Protein AF-A0A2D7GQY8-F1 (afdb_monomer_lite)

Structure (mmCIF, N/CA/C/O backbone):
data_AF-A0A2D7GQY8-F1
#
_entry.id   AF-A0A2D7GQY8-F1
#
loop_
_atom_site.group_PDB
_atom_site.id
_atom_site.type_symbol
_atom_site.label_atom_id
_atom_site.label_alt_id
_atom_site.label_comp_id
_atom_site.label_asym_id
_atom_site.label_entity_id
_atom_site.label_seq_id
_atom_site.pdbx_PDB_ins_code
_atom_site.Cartn_x
_atom_site.Cartn_y
_atom_site.Cartn_z
_atom_site.occupancy
_atom_site.B_iso_or_equiv
_atom_site.auth_seq_id
_atom_site.auth_comp_id
_atom_site.auth_asym_id
_atom_site.auth_atom_id
_atom_site.pdbx_PDB_model_num
ATOM 1 N N . MET A 1 1 ? 1.416 -42.753 -18.121 1.00 49.44 1 MET A N 1
ATOM 2 C CA . MET A 1 1 ? 2.027 -41.730 -17.235 1.00 49.44 1 MET A CA 1
ATOM 3 C C . MET A 1 1 ? 1.055 -40.615 -16.835 1.00 49.44 1 MET A C 1
ATOM 5 O O . MET A 1 1 ? 1.091 -40.200 -15.686 1.00 49.44 1 MET A O 1
ATOM 9 N N . SER A 1 2 ? 0.144 -40.168 -17.709 1.00 59.06 2 SER A N 1
ATOM 10 C CA . SER A 1 2 ? -0.841 -39.104 -17.417 1.00 59.06 2 SER A CA 1
ATOM 11 C C . SER A 1 2 ? -1.860 -39.437 -16.310 1.00 59.06 2 SER A C 1
ATOM 13 O O . SER A 1 2 ? -2.167 -38.576 -15.492 1.00 59.06 2 SER A O 1
ATOM 15 N N . GLN A 1 3 ? -2.346 -40.683 -16.219 1.00 69.50 3 GLN A N 1
ATOM 16 C CA . GLN A 1 3 ? -3.324 -41.090 -15.190 1.00 69.50 3 GLN A CA 1
ATOM 17 C C . GLN A 1 3 ? -2.773 -41.051 -13.755 1.00 69.50 3 GLN A C 1
ATOM 19 O O . GLN A 1 3 ? -3.497 -40.693 -12.829 1.00 69.50 3 GLN A O 1
ATOM 24 N N . VAL A 1 4 ? -1.489 -41.371 -13.567 1.00 74.56 4 VAL A N 1
ATOM 25 C CA . VAL A 1 4 ? -0.834 -41.348 -12.245 1.00 74.56 4 VAL A CA 1
ATOM 26 C C . VAL A 1 4 ? -0.688 -39.909 -11.744 1.00 74.56 4 VAL A C 1
ATOM 28 O O . VAL A 1 4 ? -0.948 -39.632 -10.576 1.00 74.56 4 VAL A O 1
ATOM 31 N N . LEU A 1 5 ? -0.359 -38.977 -12.646 1.00 69.88 5 LEU A N 1
ATOM 32 C CA . LEU A 1 5 ? -0.289 -37.548 -12.340 1.00 69.88 5 LEU A CA 1
ATOM 33 C C . LEU A 1 5 ? -1.668 -36.989 -11.950 1.00 69.88 5 LEU A C 1
ATOM 35 O O . LEU A 1 5 ? -1.785 -36.217 -11.003 1.00 69.88 5 LEU A O 1
ATOM 39 N N . LEU A 1 6 ? -2.721 -37.429 -12.645 1.00 75.75 6 LEU A N 1
ATOM 40 C CA . LEU A 1 6 ? -4.095 -36.986 -12.408 1.00 75.75 6 LEU A CA 1
ATOM 41 C C . LEU A 1 6 ? -4.647 -37.513 -11.072 1.00 75.75 6 LEU A C 1
ATOM 43 O O . LEU A 1 6 ? -5.304 -36.776 -10.337 1.00 75.75 6 LEU A O 1
ATOM 47 N N . GLN A 1 7 ? -4.310 -38.751 -10.698 1.00 78.56 7 GLN A N 1
ATOM 48 C CA . GLN A 1 7 ? -4.631 -39.306 -9.377 1.00 78.56 7 GLN A CA 1
ATOM 49 C C . GLN A 1 7 ? -3.834 -38.643 -8.243 1.00 78.56 7 GLN A C 1
ATOM 51 O O . GLN A 1 7 ? -4.368 -38.436 -7.154 1.00 78.56 7 GLN A O 1
ATOM 56 N N . ALA A 1 8 ? -2.566 -38.293 -8.473 1.00 73.81 8 ALA A N 1
ATOM 57 C CA . ALA A 1 8 ? -1.749 -37.590 -7.484 1.00 73.81 8 ALA A CA 1
ATOM 58 C C . ALA A 1 8 ? -2.241 -36.148 -7.263 1.00 73.81 8 ALA A C 1
ATOM 60 O O . ALA A 1 8 ? -2.403 -35.719 -6.121 1.00 73.81 8 ALA A O 1
ATOM 61 N N . GLY A 1 9 ? -2.557 -35.429 -8.345 1.00 76.50 9 GLY A N 1
ATOM 62 C CA . GLY A 1 9 ? -3.090 -34.067 -8.285 1.00 76.50 9 GLY A CA 1
ATOM 63 C C . GLY A 1 9 ? -4.461 -33.990 -7.608 1.00 76.50 9 GLY A C 1
ATOM 64 O O . GLY A 1 9 ? -4.676 -33.142 -6.747 1.00 76.50 9 GLY A O 1
ATOM 65 N N . THR A 1 10 ? -5.371 -34.919 -7.915 1.00 83.06 10 THR A N 1
ATOM 66 C CA . THR A 1 10 ? -6.700 -34.968 -7.271 1.00 83.06 10 THR A CA 1
ATOM 67 C C . THR A 1 10 ? -6.617 -35.287 -5.778 1.00 83.06 10 THR A C 1
ATOM 69 O O . THR A 1 10 ? -7.330 -34.681 -4.980 1.00 83.06 10 THR A O 1
ATOM 72 N N . LYS A 1 11 ? -5.704 -36.176 -5.364 1.00 81.81 11 LYS A N 1
ATOM 73 C CA . LYS A 1 11 ? -5.436 -36.436 -3.939 1.00 81.81 11 LYS A CA 1
ATOM 74 C C . LYS A 1 11 ? -4.912 -35.200 -3.206 1.00 81.81 11 LYS A C 1
ATOM 76 O O . LYS A 1 11 ? -5.355 -34.942 -2.089 1.00 81.81 11 LYS A O 1
ATOM 81 N N . LEU A 1 12 ? -4.008 -34.440 -3.827 1.00 81.00 12 LEU A N 1
ATOM 82 C CA . LEU A 1 12 ? -3.477 -33.202 -3.258 1.00 81.00 12 LEU A CA 1
ATOM 83 C C . LEU A 1 12 ? -4.578 -32.147 -3.080 1.00 81.00 12 LEU A C 1
ATOM 85 O O . LEU A 1 12 ? -4.729 -31.614 -1.985 1.00 81.00 12 LEU A O 1
ATOM 89 N N . LEU A 1 13 ? -5.393 -31.901 -4.108 1.00 81.56 13 LEU A N 1
ATOM 90 C CA . LEU A 1 13 ? -6.493 -30.931 -4.036 1.00 81.56 13 LEU A CA 1
ATOM 91 C C . LEU A 1 13 ? -7.542 -31.314 -2.980 1.00 81.56 13 LEU A C 1
ATOM 93 O O . LEU A 1 13 ? -7.971 -30.464 -2.203 1.00 81.56 13 LEU A O 1
ATOM 97 N N . ASN A 1 14 ? -7.896 -32.598 -2.882 1.00 85.56 14 ASN A N 1
ATOM 98 C CA . ASN A 1 14 ? -8.823 -33.080 -1.854 1.00 85.56 14 ASN A CA 1
ATOM 99 C C . ASN A 1 14 ? -8.261 -32.921 -0.434 1.00 85.56 14 ASN A C 1
ATOM 101 O O . ASN A 1 14 ? -9.009 -32.606 0.490 1.00 85.56 14 ASN A O 1
ATOM 105 N N . ALA A 1 15 ? -6.955 -33.125 -0.242 1.00 82.88 15 ALA A N 1
ATOM 106 C CA . ALA A 1 15 ? -6.310 -32.912 1.051 1.00 82.88 15 ALA A CA 1
ATOM 107 C C . ALA A 1 15 ? -6.238 -31.423 1.426 1.00 82.88 15 ALA A C 1
ATOM 109 O O . ALA A 1 15 ? -6.485 -31.088 2.583 1.00 82.88 15 ALA A O 1
ATOM 110 N N . LEU A 1 16 ? -5.964 -30.540 0.455 1.00 83.50 16 LEU A N 1
ATOM 111 C CA . LEU A 1 16 ? -6.012 -29.086 0.649 1.00 83.50 16 LEU A CA 1
ATOM 112 C C . LEU A 1 16 ? -7.414 -28.624 1.069 1.00 83.50 16 LEU A C 1
ATOM 114 O O . LEU A 1 16 ? -7.536 -27.841 2.005 1.00 83.50 16 LEU A O 1
ATOM 118 N N . GLY A 1 17 ? -8.465 -29.145 0.427 1.00 81.69 17 GLY A N 1
ATOM 119 C CA . GLY A 1 17 ? -9.850 -28.816 0.776 1.00 81.69 17 GLY A CA 1
ATOM 120 C C . GLY A 1 17 ? -10.285 -29.375 2.134 1.00 81.69 17 GLY A C 1
ATOM 121 O O . GLY A 1 17 ? -10.932 -28.684 2.909 1.00 81.69 17 GLY A O 1
ATOM 122 N N . ARG A 1 18 ? -9.905 -30.616 2.462 1.00 86.38 18 ARG A N 1
ATOM 123 C CA . ARG A 1 18 ? -10.307 -31.277 3.718 1.00 86.38 18 ARG A CA 1
ATOM 124 C C . ARG A 1 18 ? -9.601 -30.722 4.959 1.00 86.38 18 ARG A C 1
ATOM 126 O O . ARG A 1 18 ? -10.130 -30.841 6.060 1.00 86.38 18 ARG A O 1
ATOM 133 N N . HIS A 1 19 ? -8.406 -30.161 4.791 1.00 86.44 19 HIS A N 1
ATOM 134 C CA . HIS A 1 19 ? -7.589 -29.606 5.874 1.00 86.44 19 HIS A CA 1
ATOM 135 C C . HIS A 1 19 ? -7.342 -28.101 5.706 1.00 86.44 19 HIS A C 1
ATOM 137 O O . HIS A 1 19 ? -6.324 -27.587 6.174 1.00 86.44 19 HIS A O 1
ATOM 143 N N . SER A 1 20 ? -8.272 -27.397 5.054 1.00 79.75 20 SER A N 1
ATOM 144 C CA . SER A 1 20 ? -8.184 -25.962 4.763 1.00 79.75 20 SER A CA 1
ATOM 145 C C . SER A 1 20 ? -7.920 -25.119 6.010 1.00 79.75 20 SER A C 1
ATOM 147 O O . SER A 1 20 ? -7.061 -24.244 5.977 1.00 79.75 20 SER A O 1
ATOM 149 N N . ASP A 1 21 ? -8.586 -25.423 7.126 1.00 77.19 21 ASP A N 1
ATOM 150 C CA . ASP A 1 21 ? -8.483 -24.634 8.361 1.00 77.19 21 ASP A CA 1
ATOM 151 C C . ASP A 1 21 ? -7.082 -24.712 8.978 1.00 77.19 21 ASP A C 1
ATOM 153 O O . ASP A 1 21 ? -6.502 -23.693 9.346 1.00 77.19 21 ASP A O 1
ATOM 157 N N . LEU A 1 22 ? -6.491 -25.910 9.014 1.00 83.56 22 LEU A N 1
ATOM 158 C CA . LEU A 1 22 ? -5.120 -26.130 9.484 1.00 83.56 22 LEU A CA 1
ATOM 159 C C . LEU A 1 22 ? -4.117 -25.401 8.587 1.00 83.56 22 LEU A C 1
ATOM 161 O O . LEU A 1 22 ? -3.208 -24.727 9.073 1.00 83.56 22 LEU A O 1
ATOM 165 N N . ILE A 1 23 ? -4.290 -25.519 7.270 1.00 83.25 23 ILE A N 1
ATOM 166 C CA . ILE A 1 23 ? -3.425 -24.878 6.275 1.00 83.25 23 ILE A CA 1
ATOM 167 C C . ILE A 1 23 ? -3.495 -23.351 6.416 1.00 83.25 23 ILE A C 1
ATOM 169 O O . ILE A 1 23 ? -2.460 -22.686 6.417 1.00 83.25 23 ILE A O 1
ATOM 173 N N . MET A 1 24 ? -4.689 -22.791 6.604 1.00 74.88 24 MET A N 1
ATOM 174 C CA . MET A 1 24 ? -4.886 -21.354 6.794 1.00 74.88 24 MET A CA 1
ATOM 175 C C . MET A 1 24 ? -4.336 -20.852 8.129 1.00 74.88 24 MET A C 1
ATOM 177 O O . MET A 1 24 ? -3.707 -19.796 8.174 1.00 74.88 24 MET A O 1
ATOM 181 N N . GLN A 1 25 ? -4.476 -21.620 9.206 1.00 72.56 25 GLN A N 1
ATOM 182 C CA . GLN A 1 25 ? -3.850 -21.292 10.487 1.00 72.56 25 GLN A CA 1
ATOM 183 C C . GLN A 1 25 ? -2.321 -21.316 10.391 1.00 72.56 25 GLN A C 1
ATOM 185 O O . GLN A 1 25 ? -1.665 -20.418 10.913 1.00 72.56 25 GLN A O 1
ATOM 190 N N . ALA A 1 26 ? -1.747 -22.281 9.669 1.00 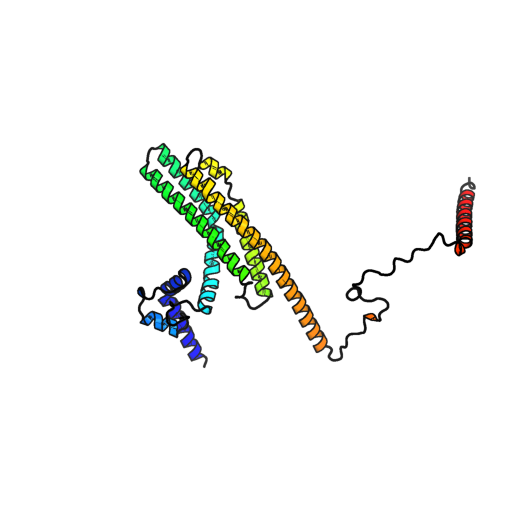76.44 26 ALA A N 1
ATOM 191 C CA . ALA A 1 26 ? -0.312 -22.337 9.398 1.00 76.44 26 ALA A CA 1
ATOM 192 C C . ALA A 1 26 ? 0.176 -21.147 8.554 1.00 76.44 26 ALA A C 1
ATOM 194 O O . ALA A 1 26 ? 1.297 -20.668 8.731 1.00 76.44 26 ALA A O 1
ATOM 195 N N . TYR A 1 27 ? -0.666 -20.662 7.637 1.00 71.31 27 TYR A N 1
ATOM 196 C CA . TYR A 1 27 ? -0.397 -19.477 6.823 1.00 71.31 27 TYR A CA 1
ATOM 197 C C . TYR A 1 27 ? -0.383 -18.198 7.665 1.00 71.31 27 TYR A C 1
ATOM 199 O O . TYR A 1 27 ? 0.554 -17.408 7.552 1.00 71.31 27 TYR A O 1
ATOM 207 N N . ILE A 1 28 ? -1.379 -18.027 8.538 1.00 65.62 28 ILE A N 1
ATOM 208 C CA . ILE A 1 28 ? -1.530 -16.848 9.402 1.00 65.62 28 ILE A CA 1
ATOM 209 C C . ILE A 1 28 ? -0.456 -16.823 10.496 1.00 65.62 28 ILE A C 1
ATOM 211 O O . ILE A 1 28 ? 0.206 -15.806 10.691 1.00 65.62 28 ILE A O 1
ATOM 215 N N . ASN A 1 29 ? -0.248 -17.948 11.181 1.00 67.00 29 ASN A N 1
ATOM 216 C CA . ASN A 1 29 ? 0.652 -18.037 12.333 1.00 67.00 29 ASN A CA 1
ATOM 217 C C . ASN A 1 29 ? 2.119 -18.259 11.928 1.00 67.00 29 ASN A C 1
ATOM 219 O O . ASN A 1 29 ? 3.017 -18.145 12.756 1.00 67.00 29 ASN A O 1
ATOM 223 N N . GLY A 1 30 ? 2.380 -18.596 10.661 1.00 60.44 30 GLY A N 1
ATOM 224 C CA . GLY A 1 30 ? 3.714 -18.910 10.142 1.00 60.44 30 GLY A CA 1
ATOM 225 C C . GLY A 1 30 ? 4.224 -20.316 10.489 1.00 60.44 30 GLY A C 1
ATOM 226 O O . GLY A 1 30 ? 5.208 -20.758 9.886 1.00 60.44 30 GLY A O 1
ATOM 227 N N . SER A 1 31 ? 3.553 -21.024 11.400 1.00 75.00 31 SER A N 1
ATOM 228 C CA . SER A 1 31 ? 3.817 -22.411 11.791 1.00 75.00 31 SER A CA 1
ATOM 229 C C . SER A 1 31 ? 2.539 -23.133 12.241 1.00 75.00 31 SER A C 1
ATOM 231 O O . SER A 1 31 ? 1.513 -22.512 12.531 1.00 75.00 31 SER A O 1
ATOM 233 N N . VAL A 1 32 ? 2.587 -24.467 12.256 1.00 78.12 32 VAL A N 1
ATOM 234 C CA . VAL A 1 32 ? 1.500 -25.339 12.719 1.00 78.12 32 VAL A CA 1
ATOM 235 C C . VAL A 1 32 ? 1.697 -25.662 14.197 1.00 78.12 32 VAL A C 1
ATOM 237 O O . VAL A 1 32 ? 2.750 -26.161 14.593 1.00 78.12 32 VAL A O 1
ATOM 240 N N . LYS A 1 33 ? 0.655 -25.471 15.010 1.00 77.38 33 LYS A N 1
ATOM 241 C CA . LYS A 1 33 ? 0.634 -25.954 16.394 1.00 77.38 33 LYS A CA 1
ATOM 242 C C . LYS A 1 33 ? 0.374 -27.459 16.404 1.00 77.38 33 LYS A C 1
ATOM 244 O O . LYS A 1 33 ? -0.761 -27.911 16.316 1.00 77.38 33 LYS A O 1
ATOM 249 N N . GLU A 1 34 ? 1.441 -28.247 16.513 1.00 74.00 34 GLU A N 1
ATOM 250 C CA . GLU A 1 34 ? 1.376 -29.716 16.407 1.00 74.00 34 GLU A CA 1
ATOM 251 C C . GLU A 1 34 ? 0.499 -30.377 17.488 1.00 74.00 34 GLU A C 1
ATOM 253 O O . GLU A 1 34 ? 0.008 -31.482 17.285 1.00 74.00 34 GLU A O 1
ATOM 258 N N . ARG A 1 35 ? 0.261 -29.695 18.618 1.00 71.75 35 ARG A N 1
ATOM 259 C CA . ARG A 1 35 ? -0.563 -30.193 19.735 1.00 71.75 35 ARG A CA 1
ATOM 260 C C . ARG A 1 35 ? -2.066 -30.175 19.454 1.00 71.75 35 ARG A C 1
ATOM 262 O O . ARG A 1 35 ? -2.796 -30.947 20.067 1.00 71.75 35 ARG A O 1
ATOM 269 N N . ASP A 1 36 ? -2.509 -29.330 18.528 1.00 72.69 36 ASP A N 1
ATOM 270 C CA . ASP A 1 36 ? -3.932 -29.087 18.267 1.00 72.69 36 ASP A CA 1
ATOM 271 C C . ASP A 1 36 ? -4.475 -29.997 17.145 1.00 72.69 36 ASP A C 1
ATOM 273 O O . ASP A 1 36 ? -5.660 -29.963 16.804 1.00 72.69 36 ASP A O 1
ATOM 277 N N . HIS A 1 37 ? -3.613 -30.836 16.556 1.00 76.75 37 HIS A N 1
ATOM 278 C CA . HIS A 1 37 ? -3.924 -31.641 15.379 1.00 76.75 37 HIS A CA 1
ATOM 279 C C . HIS A 1 37 ? -3.414 -33.084 15.490 1.00 76.75 37 HIS A C 1
ATOM 281 O O . HIS A 1 37 ? -2.437 -33.392 16.164 1.00 76.75 37 HIS A O 1
ATOM 287 N N . SER A 1 38 ? -4.083 -34.004 14.790 1.00 80.31 38 SER A N 1
ATOM 288 C CA . SER A 1 38 ? -3.691 -35.418 14.755 1.00 80.31 38 SER A CA 1
ATOM 289 C C . SER A 1 38 ? -2.386 -35.630 13.973 1.00 80.31 38 SER A C 1
ATOM 291 O O . SER A 1 38 ? -2.289 -35.203 12.822 1.00 80.31 38 SER A O 1
ATOM 293 N N . SER A 1 39 ? -1.430 -36.386 14.539 1.00 77.69 39 SER A N 1
ATOM 294 C CA . SER A 1 39 ? -0.146 -36.737 13.886 1.00 77.69 39 SER A CA 1
ATOM 295 C C . SER A 1 39 ? -0.325 -37.332 12.486 1.00 77.69 39 SER A C 1
ATOM 297 O O . SER A 1 39 ? 0.410 -36.991 11.564 1.00 77.69 39 SER A O 1
ATOM 299 N N . LYS A 1 40 ? -1.373 -38.147 12.281 1.00 79.94 40 LYS A N 1
ATOM 300 C CA . LYS A 1 40 ? -1.670 -38.763 10.976 1.00 79.94 40 LYS A CA 1
ATOM 301 C C . LYS A 1 40 ? -1.975 -37.732 9.886 1.00 79.94 40 LYS A C 1
ATOM 303 O O . LYS A 1 40 ? -1.605 -37.933 8.734 1.00 79.94 40 LYS A O 1
ATOM 308 N N . VAL A 1 41 ? -2.645 -36.635 10.242 1.00 81.56 41 VAL A N 1
ATOM 309 C CA . VAL A 1 41 ? -2.991 -35.555 9.304 1.00 81.56 41 VAL A CA 1
ATOM 310 C C . VAL A 1 41 ? -1.742 -34.758 8.931 1.00 81.56 41 VAL A C 1
ATOM 312 O O . VAL A 1 41 ? -1.539 -34.438 7.761 1.00 81.56 41 VAL A O 1
ATOM 315 N N . LEU A 1 42 ? -0.875 -34.482 9.908 1.00 82.44 42 LEU A N 1
ATOM 316 C CA . LEU A 1 42 ? 0.381 -33.765 9.687 1.00 82.44 42 LEU A CA 1
ATOM 317 C C . LEU A 1 42 ? 1.331 -34.568 8.791 1.00 82.44 42 LEU A C 1
ATOM 319 O O . LEU A 1 42 ? 1.843 -34.031 7.812 1.00 82.44 42 LEU A O 1
ATOM 323 N N . GLU A 1 43 ? 1.500 -35.863 9.059 1.00 82.25 43 GLU A N 1
ATOM 324 C CA . GLU A 1 43 ? 2.308 -36.767 8.231 1.00 82.25 43 GLU A CA 1
ATOM 325 C C . GLU A 1 43 ? 1.785 -36.852 6.793 1.00 82.25 43 GLU A C 1
ATOM 327 O O . GLU A 1 43 ? 2.564 -36.780 5.840 1.00 82.25 43 GLU A O 1
ATOM 332 N N . GLN A 1 44 ? 0.463 -36.931 6.618 1.00 83.12 44 GLN A N 1
ATOM 333 C CA . GLN A 1 44 ? -0.164 -36.934 5.299 1.00 83.12 44 GLN A CA 1
ATOM 334 C C . GLN A 1 44 ? 0.102 -35.626 4.532 1.00 83.12 44 GLN A C 1
ATOM 336 O O . GLN A 1 44 ? 0.441 -35.662 3.349 1.00 83.12 44 GLN A O 1
ATOM 341 N N . LEU A 1 45 ? -0.013 -34.468 5.189 1.00 83.00 45 LEU A N 1
ATOM 342 C CA . LEU A 1 45 ? 0.256 -33.160 4.577 1.00 83.00 45 LEU A CA 1
ATOM 343 C C . LEU A 1 45 ? 1.746 -32.947 4.261 1.00 83.00 45 LEU A C 1
ATOM 345 O O . LEU A 1 45 ? 2.071 -32.263 3.289 1.00 83.00 45 LEU A O 1
ATOM 349 N N . VAL A 1 46 ? 2.652 -33.555 5.030 1.00 84.69 46 VAL A N 1
ATOM 350 C CA . VAL A 1 46 ? 4.093 -33.576 4.728 1.00 84.69 46 VAL A CA 1
ATOM 351 C C . VAL A 1 46 ? 4.389 -34.470 3.521 1.00 84.69 46 VAL A C 1
ATOM 353 O O . VAL A 1 46 ? 5.096 -34.041 2.609 1.00 84.69 46 VAL A O 1
ATOM 356 N N . GLN A 1 47 ? 3.804 -35.672 3.448 1.00 83.94 47 GLN A N 1
ATOM 357 C CA . GLN A 1 47 ? 3.964 -36.581 2.300 1.00 83.94 47 GLN A CA 1
ATOM 358 C C . GLN A 1 47 ? 3.440 -35.978 0.993 1.00 83.94 47 GLN A C 1
ATOM 360 O O . GLN A 1 47 ? 4.043 -36.159 -0.063 1.00 83.94 47 GLN A O 1
ATOM 365 N N . LEU A 1 48 ? 2.338 -35.228 1.063 1.00 83.44 48 LEU A N 1
ATOM 366 C CA . LEU A 1 48 ? 1.778 -34.501 -0.078 1.00 83.44 48 LEU A CA 1
ATOM 367 C C . LEU A 1 48 ? 2.569 -33.230 -0.432 1.00 83.44 48 LEU A C 1
ATOM 369 O O . LEU A 1 48 ? 2.253 -32.567 -1.417 1.00 83.44 48 LEU A O 1
ATOM 373 N N . GLY A 1 49 ? 3.597 -32.875 0.344 1.00 79.81 49 GLY A N 1
ATOM 374 C CA . GLY A 1 49 ? 4.434 -31.704 0.101 1.00 79.81 49 GLY A CA 1
ATOM 375 C C . GLY A 1 49 ? 3.745 -30.369 0.390 1.00 79.81 49 GLY A C 1
ATOM 376 O O . GLY A 1 49 ? 4.177 -29.347 -0.139 1.00 79.81 49 GLY A O 1
ATOM 377 N N . VAL A 1 50 ? 2.690 -30.364 1.207 1.00 83.81 50 VAL A N 1
ATOM 378 C CA . VAL A 1 50 ? 1.977 -29.154 1.646 1.00 83.81 50 VAL A CA 1
ATOM 379 C C . VAL A 1 50 ? 2.692 -28.516 2.835 1.00 83.81 50 VAL A C 1
ATOM 381 O O . VAL A 1 50 ? 2.941 -27.308 2.851 1.00 83.81 50 VAL A O 1
ATOM 384 N N . LEU A 1 51 ? 3.070 -29.348 3.806 1.00 85.06 51 LEU A N 1
ATOM 385 C CA . LEU A 1 51 ? 3.870 -28.963 4.962 1.00 85.06 51 LEU A CA 1
ATOM 386 C C . LEU A 1 51 ? 5.311 -29.442 4.799 1.00 85.06 51 LEU A C 1
ATOM 388 O O . LEU A 1 51 ? 5.590 -30.437 4.131 1.00 85.06 51 LEU A O 1
ATOM 392 N N . TRP A 1 52 ? 6.236 -28.734 5.424 1.00 83.06 52 TRP A N 1
ATOM 393 C CA . TRP A 1 52 ? 7.630 -29.133 5.513 1.00 83.06 52 TRP A CA 1
ATOM 394 C C . TRP A 1 52 ? 8.201 -28.716 6.862 1.00 83.06 52 TRP A C 1
ATOM 396 O O . TRP A 1 52 ? 7.728 -27.771 7.497 1.00 83.06 52 TRP A O 1
ATOM 406 N N . ARG A 1 53 ? 9.227 -29.442 7.292 1.00 81.94 53 ARG A N 1
ATOM 407 C CA . ARG A 1 53 ? 9.971 -29.153 8.510 1.00 81.94 53 ARG A CA 1
ATOM 408 C C . ARG A 1 53 ? 11.396 -28.736 8.114 1.00 81.94 53 ARG A C 1
ATOM 410 O O . ARG A 1 53 ? 12.104 -29.573 7.556 1.00 81.94 53 ARG A O 1
ATOM 417 N N . PRO A 1 54 ? 11.794 -27.470 8.338 1.00 68.69 54 PRO A N 1
ATOM 418 C CA . PRO A 1 54 ? 13.129 -26.979 7.987 1.00 68.69 54 PRO A CA 1
ATOM 419 C C . PRO A 1 54 ? 14.271 -27.712 8.699 1.00 68.69 54 PRO A C 1
ATOM 421 O O . PRO A 1 54 ? 15.256 -28.085 8.073 1.00 68.69 54 PRO A O 1
ATOM 424 N N . GLU A 1 55 ? 14.109 -27.953 9.997 1.00 70.06 55 GLU A N 1
ATOM 425 C CA . GLU A 1 55 ? 15.068 -28.636 10.870 1.00 70.06 55 GLU A CA 1
ATOM 426 C C . GLU A 1 55 ? 14.343 -29.609 11.802 1.00 70.06 55 GLU A C 1
ATOM 428 O O . GLU A 1 55 ? 13.196 -29.366 12.177 1.00 70.06 55 GLU A O 1
ATOM 433 N N . ALA A 1 56 ? 15.000 -30.687 12.240 1.00 67.56 56 ALA A N 1
ATOM 434 C CA . ALA A 1 56 ? 14.374 -31.748 13.040 1.00 67.56 56 ALA A CA 1
ATOM 435 C C . ALA A 1 56 ? 13.696 -31.258 14.342 1.00 67.56 56 ALA A C 1
ATOM 437 O O . ALA A 1 56 ? 12.746 -31.893 14.795 1.00 67.56 56 ALA A O 1
ATOM 438 N N . GLN A 1 57 ? 14.146 -30.126 14.900 1.00 66.94 57 GLN A N 1
ATOM 439 C CA . GLN A 1 57 ? 13.589 -29.485 16.101 1.00 66.94 57 GLN A CA 1
ATOM 440 C C . GLN A 1 57 ? 12.645 -28.304 15.805 1.00 66.94 57 GLN A C 1
ATOM 442 O O . GLN A 1 57 ? 12.097 -27.708 16.728 1.00 66.94 57 GLN A O 1
ATOM 447 N N . SER A 1 58 ? 12.460 -27.943 14.535 1.00 72.88 58 SER A N 1
ATOM 448 C CA . SER A 1 58 ? 11.627 -26.808 14.132 1.00 72.88 58 SER A CA 1
ATOM 449 C C . SER A 1 58 ? 10.161 -27.197 13.942 1.00 72.88 58 SER A C 1
ATOM 451 O O . SER A 1 58 ? 9.832 -28.326 13.566 1.00 72.88 58 SER A O 1
ATOM 453 N N . GLU A 1 59 ? 9.279 -26.227 14.163 1.00 79.25 59 GLU A N 1
ATOM 454 C CA . GLU A 1 59 ? 7.845 -26.380 13.935 1.00 79.25 59 GLU A CA 1
ATOM 455 C C . GLU A 1 59 ? 7.530 -26.577 12.445 1.00 79.25 59 GLU A C 1
ATOM 457 O O . GLU A 1 59 ? 8.194 -26.020 11.563 1.00 79.25 59 GLU A O 1
ATOM 462 N N . LEU A 1 60 ? 6.486 -27.356 12.156 1.00 82.00 60 LEU A N 1
ATOM 463 C CA . LEU A 1 60 ? 5.990 -27.560 10.795 1.00 82.00 60 LEU A CA 1
ATOM 464 C C . LEU A 1 60 ? 5.526 -26.242 10.157 1.00 82.00 60 LEU A C 1
ATOM 466 O O . LEU A 1 60 ? 4.777 -25.469 10.755 1.00 82.00 60 LEU A O 1
ATOM 470 N N . ARG A 1 61 ? 5.938 -26.003 8.908 1.00 81.12 61 ARG A N 1
ATOM 471 C CA . ARG A 1 61 ? 5.607 -24.799 8.130 1.00 81.12 61 ARG A CA 1
ATOM 472 C C . ARG A 1 61 ? 4.997 -25.151 6.784 1.00 81.12 61 ARG A C 1
ATOM 474 O O . ARG A 1 61 ? 5.182 -26.250 6.267 1.00 81.12 61 ARG A O 1
ATOM 481 N N . LEU A 1 62 ? 4.311 -24.187 6.174 1.00 83.50 62 LEU A N 1
ATOM 482 C CA . LEU A 1 62 ? 3.847 -24.315 4.794 1.00 83.50 62 LEU A CA 1
ATOM 483 C C . LEU A 1 62 ? 5.007 -24.262 3.808 1.00 83.50 62 LEU A C 1
ATOM 485 O O . LEU A 1 62 ? 5.917 -23.435 3.931 1.00 83.50 62 LEU A O 1
ATOM 489 N N . LYS A 1 63 ? 4.947 -25.129 2.797 1.00 80.75 63 LYS A N 1
ATOM 490 C CA . LYS A 1 63 ? 5.889 -25.112 1.679 1.00 80.75 63 LYS A CA 1
ATOM 491 C C . LYS A 1 63 ? 5.646 -23.871 0.821 1.00 80.75 63 LYS A C 1
ATOM 493 O O . LYS A 1 63 ? 4.499 -23.463 0.636 1.00 80.75 63 LYS A O 1
ATOM 498 N N . SER A 1 64 ? 6.713 -23.280 0.277 1.00 71.12 64 SER A N 1
ATOM 499 C CA . SER A 1 64 ? 6.615 -22.004 -0.453 1.00 71.12 64 SER A CA 1
ATOM 500 C C . SER A 1 64 ? 5.616 -22.059 -1.611 1.00 71.12 64 SER A C 1
ATOM 502 O O . SER A 1 64 ? 4.826 -21.141 -1.755 1.00 71.12 64 SER A O 1
ATOM 504 N N . ALA A 1 65 ? 5.566 -23.162 -2.362 1.00 73.12 65 ALA A N 1
ATOM 505 C CA . ALA A 1 65 ? 4.639 -23.330 -3.483 1.00 73.12 65 ALA A CA 1
ATOM 506 C C . ALA A 1 65 ? 3.160 -23.201 -3.074 1.00 73.12 65 ALA A C 1
ATOM 508 O O . ALA A 1 65 ? 2.382 -22.559 -3.773 1.00 73.12 65 ALA A O 1
ATOM 509 N N . VAL A 1 66 ? 2.776 -23.770 -1.925 1.00 79.56 66 VAL A N 1
ATOM 510 C CA . VAL A 1 66 ? 1.406 -23.660 -1.395 1.00 79.56 66 VAL A CA 1
ATOM 511 C C . VAL A 1 66 ? 1.162 -22.264 -0.840 1.00 79.56 66 VAL A C 1
ATOM 513 O O . VAL A 1 66 ? 0.103 -21.689 -1.061 1.00 79.56 66 VAL A O 1
ATOM 516 N N . ARG A 1 67 ? 2.165 -21.687 -0.173 1.00 71.50 67 ARG A N 1
ATOM 517 C CA . ARG A 1 67 ? 2.095 -20.318 0.338 1.00 71.50 67 ARG A CA 1
ATOM 518 C C . ARG A 1 67 ? 1.868 -19.300 -0.780 1.00 71.50 67 ARG A C 1
ATOM 520 O O . ARG A 1 67 ? 1.002 -18.453 -0.631 1.00 71.50 67 ARG A O 1
ATOM 527 N N . THR A 1 68 ? 2.579 -19.424 -1.898 1.00 66.75 68 THR A N 1
ATOM 528 C CA . THR A 1 68 ? 2.418 -18.559 -3.074 1.00 66.75 68 THR A CA 1
ATOM 529 C C . THR A 1 68 ? 1.056 -18.756 -3.746 1.00 66.75 68 THR A C 1
ATOM 531 O O . THR A 1 68 ? 0.457 -17.788 -4.202 1.00 66.75 68 THR A O 1
ATOM 534 N N . LEU A 1 69 ? 0.526 -19.986 -3.759 1.00 74.31 69 LEU A N 1
ATOM 535 C CA . LEU A 1 69 ? -0.829 -20.285 -4.243 1.00 74.31 69 LEU A CA 1
ATOM 536 C C . LEU A 1 69 ? -1.909 -19.598 -3.393 1.00 74.31 69 LEU A C 1
ATOM 538 O O . LEU A 1 69 ? -2.818 -18.968 -3.931 1.00 74.31 69 LEU A O 1
ATOM 542 N N . LEU A 1 70 ? -1.786 -19.698 -2.067 1.00 72.00 70 LEU A N 1
ATOM 543 C CA . LEU A 1 70 ? -2.678 -19.028 -1.122 1.00 72.00 70 LEU A CA 1
ATOM 544 C C . LEU A 1 70 ? -2.530 -17.511 -1.204 1.00 72.00 70 LEU A C 1
ATOM 546 O O . LEU A 1 70 ? -3.533 -16.810 -1.227 1.00 72.00 70 LEU A O 1
ATOM 550 N N . GLU A 1 71 ? -1.301 -17.004 -1.310 1.00 68.38 71 GLU A N 1
ATOM 551 C CA . GLU A 1 71 ? -1.037 -15.581 -1.520 1.00 68.38 71 GLU A CA 1
ATOM 552 C C . GLU A 1 71 ? -1.729 -15.076 -2.781 1.00 68.38 71 GLU A C 1
ATOM 554 O O . GLU A 1 71 ? -2.416 -14.072 -2.681 1.00 68.38 71 GLU A O 1
ATOM 559 N N . GLY A 1 72 ? -1.638 -15.777 -3.914 1.00 55.75 72 GLY A N 1
ATOM 560 C CA . GLY A 1 72 ? -2.306 -15.375 -5.157 1.00 55.75 72 GLY A CA 1
ATOM 561 C C . GLY A 1 72 ? -3.838 -15.422 -5.090 1.00 55.75 72 GLY A C 1
ATOM 562 O O . GLY A 1 72 ? -4.497 -14.527 -5.607 1.00 55.75 72 GLY A O 1
ATOM 563 N N . SER A 1 73 ? -4.421 -16.426 -4.425 1.00 59.50 73 SER A N 1
ATOM 564 C CA . SER A 1 73 ? -5.884 -16.576 -4.337 1.00 59.50 73 SER A CA 1
ATOM 565 C C . SER A 1 73 ? -6.528 -15.668 -3.285 1.00 59.50 73 SER A C 1
ATOM 567 O O . SER A 1 73 ? -7.627 -15.167 -3.498 1.00 59.50 73 SER A O 1
ATOM 569 N N . LEU A 1 74 ? -5.863 -15.453 -2.147 1.00 58.62 74 LEU A N 1
ATOM 570 C CA . LEU A 1 74 ? -6.348 -14.589 -1.062 1.00 58.62 74 LEU A CA 1
ATOM 571 C C . LEU A 1 74 ? -5.995 -13.114 -1.303 1.00 58.62 74 LEU A C 1
ATOM 573 O O . LEU A 1 74 ? -6.556 -12.235 -0.649 1.00 58.62 74 LEU A O 1
ATOM 577 N N . GLN A 1 75 ? -5.063 -12.828 -2.222 1.00 50.59 75 GLN A N 1
ATOM 578 C CA . GLN A 1 75 ? -4.691 -11.470 -2.621 1.00 50.59 75 GLN A CA 1
ATOM 579 C C . GLN A 1 75 ? -5.875 -10.692 -3.189 1.00 50.59 75 GLN A C 1
ATOM 581 O O . GLN A 1 75 ? -6.030 -9.532 -2.817 1.00 50.59 75 GLN A O 1
ATOM 586 N N . ASP A 1 76 ? -6.707 -11.308 -4.032 1.00 49.38 76 ASP A N 1
ATOM 587 C CA . ASP A 1 76 ? -7.840 -10.625 -4.667 1.00 49.38 76 ASP A CA 1
ATOM 588 C C . ASP A 1 76 ? -8.974 -10.336 -3.676 1.00 49.38 76 ASP A C 1
ATOM 590 O O . ASP A 1 76 ? -9.469 -9.212 -3.623 1.00 49.38 76 ASP A O 1
ATOM 594 N N . GLU A 1 77 ? -9.348 -11.291 -2.820 1.00 43.75 77 GLU A N 1
ATOM 595 C CA . GLU A 1 77 ? -10.381 -11.071 -1.796 1.00 43.75 77 GLU A CA 1
ATOM 596 C C . GLU A 1 77 ? -9.946 -10.052 -0.741 1.00 43.75 77 GLU A C 1
ATOM 598 O O . GLU A 1 77 ? -10.726 -9.178 -0.355 1.00 43.75 77 GLU A O 1
ATOM 603 N N . ARG A 1 78 ? -8.683 -10.110 -0.308 1.00 43.56 78 ARG A N 1
ATOM 604 C CA . ARG A 1 78 ? -8.153 -9.213 0.720 1.00 43.56 78 ARG A CA 1
ATOM 605 C C . ARG A 1 78 ? -7.870 -7.805 0.183 1.00 43.56 78 ARG A C 1
ATOM 607 O O . ARG A 1 78 ? -8.157 -6.831 0.868 1.00 43.56 78 ARG A O 1
ATOM 614 N N . ASN A 1 79 ? -7.380 -7.656 -1.051 1.00 42.59 79 ASN A N 1
ATOM 615 C CA . ASN A 1 79 ? -7.193 -6.328 -1.655 1.00 42.59 79 ASN A CA 1
ATOM 616 C C . ASN A 1 79 ? -8.523 -5.667 -2.039 1.00 42.59 79 ASN A C 1
ATOM 618 O O . ASN A 1 79 ? -8.659 -4.449 -1.921 1.00 42.59 79 ASN A O 1
ATOM 622 N N . ARG A 1 80 ? -9.522 -6.449 -2.465 1.00 42.50 80 ARG A N 1
ATOM 623 C CA . ARG A 1 80 ? -10.853 -5.926 -2.798 1.00 42.50 80 ARG A CA 1
ATOM 624 C C . ARG A 1 80 ? -11.649 -5.523 -1.552 1.00 42.50 80 ARG A C 1
ATOM 626 O O . ARG A 1 80 ? -12.444 -4.592 -1.628 1.00 42.50 80 ARG A O 1
ATOM 633 N N . THR A 1 81 ? -11.393 -6.154 -0.404 1.00 44.53 81 THR A N 1
ATOM 634 C CA . THR A 1 81 ? -11.982 -5.765 0.891 1.00 44.53 81 THR A CA 1
ATOM 635 C C . THR A 1 81 ? -11.290 -4.563 1.541 1.00 44.53 81 THR A C 1
ATOM 637 O O . THR A 1 81 ? -11.985 -3.744 2.130 1.00 44.53 81 THR A O 1
ATOM 640 N N . ILE A 1 82 ? -9.969 -4.378 1.390 1.00 48.28 82 ILE A N 1
ATOM 641 C CA . ILE A 1 82 ? -9.254 -3.207 1.947 1.00 48.28 82 ILE A CA 1
ATOM 642 C C . ILE A 1 82 ? -9.750 -1.886 1.325 1.00 48.28 82 ILE A C 1
ATOM 644 O O . ILE A 1 82 ? -10.077 -0.957 2.062 1.00 48.28 82 ILE A O 1
ATOM 648 N N . ASN A 1 83 ? -9.900 -1.820 -0.005 1.00 48.12 83 ASN A N 1
ATOM 649 C CA . ASN A 1 83 ? -10.373 -0.612 -0.704 1.00 48.12 83 ASN A CA 1
ATOM 650 C C . ASN A 1 83 ? -11.837 -0.240 -0.400 1.00 48.12 83 ASN A C 1
ATOM 652 O O . ASN A 1 83 ? -12.236 0.901 -0.612 1.00 48.12 83 ASN A O 1
ATOM 656 N N . ALA A 1 84 ? -12.641 -1.182 0.097 1.00 47.34 84 ALA A N 1
ATOM 657 C CA . ALA A 1 84 ? -14.039 -0.941 0.444 1.00 47.34 84 ALA A CA 1
ATOM 658 C C . ALA A 1 84 ? -14.238 -0.434 1.889 1.00 47.34 84 ALA A C 1
ATOM 660 O O . ALA A 1 84 ? -15.337 0.006 2.220 1.00 47.34 84 ALA A O 1
ATOM 661 N N . ASN A 1 85 ? -13.217 -0.493 2.758 1.00 62.69 85 ASN A N 1
ATOM 662 C CA . ASN A 1 85 ? -13.445 -0.457 4.209 1.00 62.69 85 ASN A CA 1
ATOM 663 C C . ASN A 1 85 ? -13.053 0.858 4.902 1.00 62.69 85 ASN A C 1
ATOM 665 O O . ASN A 1 85 ? -13.697 1.238 5.866 1.00 62.69 85 ASN A O 1
ATOM 669 N N . VAL A 1 86 ? -12.059 1.611 4.421 1.00 66.31 86 VAL A N 1
ATOM 670 C CA . VAL A 1 86 ? -11.535 2.781 5.163 1.00 66.31 86 VAL A CA 1
ATOM 671 C C . VAL A 1 86 ? -12.571 3.914 5.306 1.00 66.31 86 VAL A C 1
ATOM 673 O O . VAL A 1 86 ? -12.745 4.466 6.394 1.00 66.31 86 VAL A O 1
ATOM 676 N N . GLY A 1 87 ? -13.327 4.215 4.244 1.00 70.12 87 GLY A N 1
ATOM 677 C CA . GLY A 1 87 ? -14.426 5.190 4.296 1.00 70.12 87 GLY A CA 1
ATOM 678 C C . GLY A 1 87 ? -15.631 4.712 5.120 1.00 70.12 87 GLY A C 1
ATOM 679 O O . GLY A 1 87 ? -16.228 5.495 5.859 1.00 70.12 87 GLY A O 1
ATOM 680 N N . ALA A 1 88 ? -15.954 3.416 5.053 1.00 76.50 88 ALA A N 1
ATOM 681 C CA . ALA A 1 88 ? -17.016 2.806 5.856 1.00 76.50 88 ALA A CA 1
ATOM 682 C C . ALA A 1 88 ? -16.656 2.765 7.353 1.00 76.50 88 ALA A C 1
ATOM 684 O O . ALA A 1 88 ? -17.503 3.042 8.206 1.00 76.50 88 ALA A O 1
ATOM 685 N N . SER A 1 89 ? -15.387 2.502 7.678 1.00 77.75 89 SER A N 1
ATOM 686 C CA . SER A 1 89 ? -14.853 2.590 9.037 1.00 77.75 89 SER A CA 1
ATOM 687 C C . SER A 1 89 ? -14.947 4.013 9.576 1.00 77.75 89 SER A C 1
ATOM 689 O O . SER A 1 89 ? -15.340 4.188 10.722 1.00 77.75 89 SER A O 1
ATOM 691 N N . LEU A 1 90 ? -14.669 5.044 8.767 1.00 78.69 90 LEU A N 1
ATOM 692 C CA . LEU A 1 90 ? -14.828 6.436 9.206 1.00 78.69 90 LEU A CA 1
ATOM 693 C C . LEU A 1 90 ? -16.287 6.771 9.543 1.00 78.69 90 LEU A C 1
ATOM 695 O O . LEU A 1 90 ? -16.549 7.369 10.586 1.00 78.69 90 LEU A O 1
ATOM 699 N N . ALA A 1 91 ? -17.233 6.374 8.689 1.00 83.00 91 ALA A N 1
ATOM 700 C CA . ALA A 1 91 ? -18.656 6.558 8.971 1.00 83.00 91 ALA A CA 1
ATOM 701 C C . ALA A 1 91 ? -19.059 5.846 10.275 1.00 83.00 91 ALA A C 1
ATOM 703 O O . ALA A 1 91 ? -19.691 6.450 11.137 1.00 83.00 91 ALA A O 1
ATOM 704 N N . SER A 1 92 ? -18.592 4.609 10.462 1.00 85.69 92 SER A N 1
ATOM 705 C CA . SER A 1 92 ? -18.845 3.821 11.675 1.00 85.69 92 SER A CA 1
ATOM 706 C C . SER A 1 92 ? -18.244 4.468 12.929 1.00 85.69 92 SER A C 1
ATOM 708 O O . SER A 1 92 ? -18.906 4.525 13.963 1.00 85.69 92 SER A O 1
ATOM 710 N N . LEU A 1 93 ? -17.025 5.020 12.844 1.00 86.62 93 LEU A N 1
ATOM 711 C CA . LEU A 1 93 ? -16.389 5.760 13.941 1.00 86.62 93 LEU A CA 1
ATOM 712 C C . LEU A 1 93 ? -17.198 7.001 14.333 1.00 86.62 93 LEU A C 1
ATOM 714 O O . LEU A 1 93 ? -17.360 7.265 15.525 1.00 86.62 93 LEU A O 1
ATOM 718 N N . LYS A 1 94 ? -17.725 7.752 13.357 1.00 87.88 94 LYS A N 1
ATOM 719 C CA . LYS A 1 94 ? -18.584 8.916 13.628 1.00 87.88 94 LYS A CA 1
ATOM 720 C C . LYS A 1 94 ? -19.852 8.497 14.370 1.00 87.88 94 LYS A C 1
ATOM 722 O O . LYS A 1 94 ? -20.118 9.033 15.442 1.00 87.88 94 LYS A O 1
ATOM 727 N N . THR A 1 95 ? -20.552 7.481 13.869 1.00 89.62 95 THR A N 1
ATOM 728 C CA . THR A 1 95 ? -21.775 6.950 14.491 1.00 89.62 95 THR A CA 1
ATOM 729 C C . THR A 1 95 ? -21.529 6.430 15.912 1.00 89.62 95 THR A C 1
ATOM 731 O O . THR A 1 95 ? -22.262 6.782 16.832 1.00 89.62 95 THR A O 1
ATOM 734 N N . LEU A 1 96 ? -20.460 5.657 16.141 1.00 87.50 96 LEU A N 1
ATOM 735 C CA . LEU A 1 96 ? -20.087 5.188 17.485 1.00 87.50 96 LEU A CA 1
ATOM 736 C C . LEU A 1 96 ? -19.766 6.348 18.437 1.00 87.50 96 LEU A C 1
ATOM 738 O O . LEU A 1 96 ? -20.124 6.305 19.615 1.00 87.50 96 LEU A O 1
ATOM 742 N N . THR A 1 97 ? -19.123 7.401 17.930 1.00 89.25 97 THR A N 1
ATOM 743 C CA . THR A 1 97 ? -18.806 8.584 18.738 1.00 89.25 97 THR A CA 1
ATOM 744 C C . THR A 1 97 ? -20.064 9.379 19.099 1.00 89.25 97 THR A C 1
ATOM 746 O O . THR A 1 97 ? -20.171 9.879 20.220 1.00 89.25 97 THR A O 1
ATOM 749 N N . GLU A 1 98 ? -21.037 9.471 18.191 1.00 89.81 98 GLU A N 1
ATOM 750 C CA . GLU A 1 98 ? -22.347 10.075 18.461 1.00 89.81 98 GLU A CA 1
ATOM 751 C C . GLU A 1 98 ? -23.120 9.281 19.519 1.00 89.81 98 GLU A C 1
ATOM 753 O O . GLU A 1 98 ? -23.517 9.865 20.527 1.00 89.81 98 GLU A O 1
ATOM 758 N N . HIS A 1 99 ? -23.224 7.955 19.379 1.00 90.12 99 HIS A N 1
ATOM 759 C CA . HIS A 1 99 ? -23.875 7.094 20.377 1.00 90.12 99 HIS A CA 1
ATOM 760 C C . HIS A 1 99 ? -23.226 7.190 21.758 1.00 90.12 99 HIS A C 1
ATOM 762 O O . HIS A 1 99 ? -23.915 7.257 22.777 1.00 90.12 99 HIS A O 1
ATOM 768 N N . TYR A 1 100 ? -21.897 7.275 21.813 1.00 91.50 100 TYR A N 1
ATOM 769 C CA . TYR A 1 100 ? -21.186 7.521 23.062 1.00 91.50 100 TYR A CA 1
ATOM 770 C C . TYR A 1 100 ? -21.572 8.871 23.696 1.00 91.50 100 TYR A C 1
ATOM 772 O O . TYR A 1 100 ? -21.837 8.942 24.900 1.00 91.50 100 TYR A O 1
ATOM 780 N N . LYS A 1 101 ? -21.640 9.950 22.903 1.00 89.31 101 LYS A N 1
ATOM 781 C CA . LYS A 1 101 ? -22.031 11.283 23.395 1.00 89.31 101 LYS A CA 1
ATOM 782 C C . LYS A 1 101 ? -23.492 11.318 23.843 1.00 89.31 101 LYS A C 1
ATOM 784 O O . LYS A 1 101 ? -23.785 11.934 24.867 1.00 89.31 101 LYS A O 1
ATOM 789 N N . GLU A 1 102 ? -24.388 10.639 23.133 1.00 90.62 102 GLU A N 1
ATOM 790 C CA . GLU A 1 102 ? -25.792 10.483 23.525 1.00 90.62 102 GLU A CA 1
ATOM 791 C C . GLU A 1 102 ? -25.921 9.731 24.853 1.00 90.62 102 GLU A C 1
ATOM 793 O O . GLU A 1 102 ? -26.589 10.211 25.771 1.00 90.62 102 GLU A O 1
ATOM 798 N N . ALA A 1 103 ? -25.233 8.597 25.006 1.00 90.50 103 ALA A N 1
ATOM 799 C CA . ALA A 1 103 ? -25.242 7.823 26.245 1.00 90.50 103 ALA A CA 1
ATOM 800 C C . ALA A 1 103 ? -24.721 8.642 27.440 1.00 90.50 103 ALA A C 1
ATOM 802 O O . ALA A 1 103 ? -25.294 8.571 28.531 1.00 90.50 103 ALA A O 1
ATOM 803 N N . LEU A 1 104 ? -23.694 9.478 27.234 1.00 88.56 104 LEU A N 1
ATOM 804 C CA . LEU A 1 104 ? -23.230 10.431 28.247 1.00 88.56 104 LEU A CA 1
ATOM 805 C C . LEU A 1 104 ? -24.278 11.501 28.576 1.00 88.56 104 LEU A C 1
ATOM 807 O O . LEU A 1 104 ? -24.497 11.785 29.752 1.00 88.56 104 LEU A O 1
ATOM 811 N N . HIS A 1 105 ? -24.943 12.074 27.570 1.00 89.88 105 HIS A N 1
ATOM 812 C CA . HIS A 1 105 ? -25.973 13.096 27.773 1.00 89.88 105 HIS A CA 1
ATOM 813 C C . HIS A 1 105 ? -27.164 12.563 28.588 1.00 89.88 105 HIS A C 1
ATOM 815 O O . HIS A 1 105 ? -27.693 13.258 29.454 1.00 89.88 105 HIS A O 1
ATOM 821 N N . TYR A 1 106 ? -27.555 11.306 28.365 1.00 93.06 106 TYR A N 1
ATOM 822 C CA . TYR A 1 106 ? -28.624 10.641 29.115 1.00 93.06 106 TYR A CA 1
ATOM 823 C C . TYR A 1 106 ? -28.165 10.008 30.444 1.00 93.06 106 TYR A C 1
ATOM 825 O O . TYR A 1 106 ? -28.942 9.288 31.069 1.00 93.06 106 TYR A O 1
ATOM 833 N N . ASN A 1 107 ? -26.934 10.275 30.904 1.00 91.19 107 ASN A N 1
ATOM 834 C CA . ASN A 1 107 ? -26.343 9.711 32.130 1.00 91.19 107 ASN A CA 1
ATOM 835 C C . ASN A 1 107 ? -26.321 8.169 32.171 1.00 91.19 107 ASN A C 1
ATOM 837 O O . ASN A 1 107 ? -26.331 7.552 33.238 1.00 91.19 107 ASN A O 1
ATOM 841 N N . LYS A 1 108 ? -26.269 7.521 31.005 1.00 92.31 108 LYS A N 1
ATOM 842 C CA . LYS A 1 108 ? -26.194 6.065 30.875 1.00 92.31 108 LYS A CA 1
ATOM 843 C C . LYS A 1 108 ? -24.741 5.598 30.834 1.00 92.31 108 LYS A C 1
ATOM 845 O O . LYS A 1 108 ? -24.234 5.149 29.808 1.00 92.31 108 LYS A O 1
ATOM 850 N N . PHE A 1 109 ? -24.056 5.695 31.968 1.00 89.31 109 PHE A N 1
ATOM 851 C CA . PHE A 1 109 ? -22.606 5.470 32.038 1.00 89.31 109 PHE A CA 1
ATOM 852 C C . PHE A 1 109 ? -22.160 4.059 31.618 1.00 89.31 109 PHE A C 1
ATOM 854 O O . PHE A 1 109 ? -21.098 3.919 31.021 1.00 89.31 109 PHE A O 1
ATOM 861 N N . ASN A 1 110 ? -22.979 3.028 31.855 1.00 88.12 110 ASN A N 1
ATOM 862 C CA . ASN A 1 110 ? -22.669 1.660 31.419 1.00 88.12 110 ASN A CA 1
ATOM 863 C C . ASN A 1 110 ? -22.719 1.506 29.888 1.00 88.12 110 ASN A C 1
ATOM 865 O O . ASN A 1 110 ? -21.834 0.883 29.310 1.00 88.12 110 ASN A O 1
ATOM 869 N N . GLU A 1 111 ? -23.723 2.097 29.229 1.00 89.38 111 GLU A N 1
ATOM 870 C CA . GLU A 1 111 ? -23.826 2.100 27.760 1.00 89.38 111 GLU A CA 1
ATOM 871 C C . GLU A 1 111 ? -22.698 2.946 27.145 1.00 89.38 111 GLU A C 1
ATOM 873 O O . GLU A 1 111 ? -22.057 2.525 26.186 1.00 89.38 111 GLU A O 1
ATOM 878 N N . ALA A 1 112 ? -22.375 4.096 27.750 1.00 87.50 112 ALA A N 1
ATOM 879 C CA . ALA A 1 112 ? -21.254 4.929 27.319 1.00 87.50 112 ALA A CA 1
ATOM 880 C C . ALA A 1 112 ? -19.909 4.182 27.415 1.00 87.50 112 ALA A C 1
ATOM 882 O O . ALA A 1 112 ? -19.098 4.246 26.495 1.00 87.50 112 ALA A O 1
ATOM 883 N N . ALA A 1 113 ? -19.669 3.427 28.490 1.00 85.50 113 ALA A N 1
ATOM 884 C CA . ALA A 1 113 ? -18.454 2.623 28.621 1.00 85.50 113 ALA A CA 1
ATOM 885 C C . ALA A 1 113 ? -18.352 1.537 27.532 1.00 85.50 113 ALA A C 1
ATOM 887 O O . ALA A 1 113 ? -17.274 1.341 26.969 1.00 85.50 113 ALA A O 1
ATOM 888 N N . ALA A 1 114 ? -19.466 0.879 27.191 1.00 84.88 114 ALA A N 1
ATOM 889 C CA . ALA A 1 114 ? -19.509 -0.102 26.107 1.00 84.88 114 ALA A CA 1
ATOM 890 C C . ALA A 1 114 ? -19.186 0.542 24.747 1.00 84.88 114 ALA A C 1
ATOM 892 O O . ALA A 1 114 ? -18.269 0.094 24.062 1.00 84.88 114 ALA A O 1
ATOM 893 N N . HIS A 1 115 ? -19.838 1.660 24.408 1.00 87.62 115 HIS A N 1
ATOM 894 C CA . HIS A 1 115 ? -19.568 2.380 23.159 1.00 87.62 115 HIS A CA 1
ATOM 895 C C . HIS A 1 115 ? -18.125 2.894 23.058 1.00 87.62 115 HIS A C 1
ATOM 897 O O . HIS A 1 115 ? -17.547 2.874 21.974 1.00 87.62 115 HIS A O 1
ATOM 903 N N . MET A 1 116 ? -17.512 3.317 24.170 1.00 86.56 116 MET A N 1
ATOM 904 C CA . MET A 1 116 ? -16.095 3.704 24.185 1.00 86.56 116 MET A CA 1
ATOM 905 C C . MET A 1 116 ? -15.169 2.507 23.928 1.00 86.56 116 MET A C 1
ATOM 907 O O . MET A 1 116 ? -14.182 2.637 23.201 1.00 86.56 116 MET A O 1
ATOM 911 N N . SER A 1 117 ? -15.480 1.341 24.501 1.00 82.56 117 SER A N 1
ATOM 912 C CA . SER A 1 117 ? -14.732 0.105 24.245 1.00 82.56 117 SER A CA 1
ATOM 913 C C . SER A 1 117 ? -14.815 -0.287 22.770 1.00 82.56 117 SER A C 1
ATOM 915 O O . SER A 1 117 ? -13.784 -0.537 22.147 1.00 82.56 117 SER A O 1
ATOM 917 N N . ASP A 1 118 ? -16.017 -0.261 22.193 1.00 80.38 118 ASP A N 1
ATOM 918 C CA . ASP A 1 118 ? -16.238 -0.577 20.779 1.00 80.38 118 ASP A CA 1
ATOM 919 C C . ASP A 1 118 ? -15.506 0.411 19.862 1.00 80.38 118 ASP A C 1
ATOM 921 O O . ASP A 1 118 ? -14.839 0.005 18.910 1.00 80.38 118 ASP A O 1
ATOM 925 N N . LEU A 1 119 ? -15.56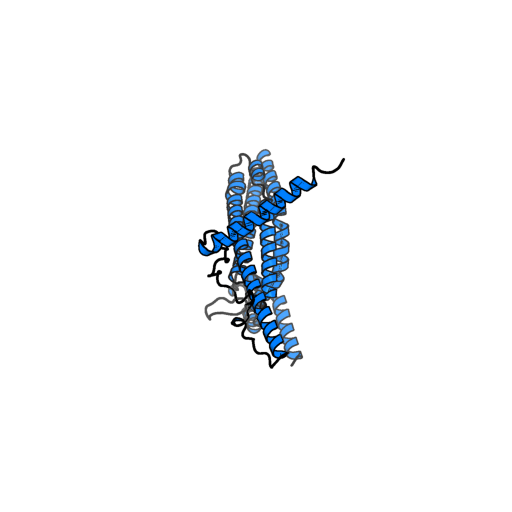4 1.710 20.176 1.00 85.25 119 LEU A N 1
ATOM 926 C CA . LEU A 1 119 ? -14.843 2.750 19.441 1.00 85.25 119 LEU A CA 1
ATOM 927 C C . LEU A 1 119 ? -13.324 2.530 19.498 1.00 85.25 119 LEU A C 1
ATOM 929 O O . LEU A 1 119 ? -12.639 2.651 18.481 1.00 85.25 119 LEU A O 1
ATOM 933 N N . THR A 1 120 ? -12.799 2.190 20.677 1.00 82.00 120 THR A N 1
ATOM 934 C CA . THR A 1 120 ? -11.371 1.919 20.889 1.00 82.00 120 THR A CA 1
ATOM 935 C C . THR A 1 120 ? -10.909 0.726 20.063 1.00 82.00 120 THR A C 1
ATOM 937 O O . THR A 1 120 ? -9.908 0.820 19.349 1.00 82.00 120 THR A O 1
ATOM 940 N N . GLU A 1 121 ? -11.671 -0.365 20.100 1.00 81.38 121 GLU A N 1
ATOM 941 C CA . GLU A 1 121 ? -11.391 -1.559 19.310 1.00 81.38 121 GLU A CA 1
ATOM 942 C C . GLU A 1 121 ? -11.423 -1.246 17.808 1.00 81.38 121 GLU A C 1
ATOM 944 O O . GLU A 1 121 ? -10.498 -1.605 17.080 1.00 81.38 121 GLU A O 1
ATOM 949 N N . HIS A 1 122 ? -12.417 -0.486 17.341 1.00 82.06 122 HIS A N 1
ATOM 950 C CA . HIS A 1 122 ? -12.532 -0.119 15.929 1.00 82.06 122 HIS A CA 1
ATOM 951 C C . HIS A 1 122 ? -11.343 0.732 15.446 1.00 82.06 122 HIS A C 1
ATOM 953 O O . HIS A 1 122 ? -10.793 0.501 14.366 1.00 82.06 122 HIS A O 1
ATOM 959 N N . VAL A 1 123 ? -10.885 1.686 16.266 1.00 83.88 123 VAL A N 1
ATOM 960 C CA . VAL A 1 123 ? -9.690 2.504 15.987 1.00 83.88 123 VAL A CA 1
ATOM 961 C C . VAL A 1 123 ? -8.426 1.644 15.908 1.00 83.88 123 VAL A C 1
ATOM 963 O O . VAL A 1 123 ? -7.584 1.855 15.023 1.00 83.88 123 VAL A O 1
ATOM 966 N N . TYR A 1 124 ? -8.276 0.667 16.803 1.00 80.31 124 TYR A N 1
ATOM 967 C CA . TYR A 1 124 ? -7.134 -0.244 16.787 1.00 80.31 124 TYR A CA 1
ATOM 968 C C . TYR A 1 124 ? -7.164 -1.197 15.597 1.00 80.31 124 TYR A C 1
ATOM 970 O O . TYR A 1 124 ? -6.145 -1.319 14.917 1.00 80.31 124 TYR A O 1
ATOM 978 N N . GLN A 1 125 ? -8.312 -1.786 15.271 1.00 78.25 125 GLN A N 1
ATOM 979 C CA . GLN A 1 125 ? -8.470 -2.648 14.099 1.00 78.25 125 GLN A CA 1
ATOM 980 C C . GLN A 1 125 ? -8.158 -1.910 12.793 1.00 78.25 125 GLN A C 1
ATOM 982 O O . GLN A 1 125 ? -7.433 -2.433 11.941 1.00 78.25 125 GLN A O 1
ATOM 987 N N . LEU A 1 126 ? -8.641 -0.672 12.644 1.00 79.44 126 LEU A N 1
ATOM 988 C CA . LEU A 1 126 ? -8.342 0.166 11.481 1.00 79.44 126 LEU A CA 1
ATOM 989 C C . LEU A 1 126 ? -6.837 0.444 11.372 1.00 79.44 126 LEU A C 1
ATOM 991 O O . LEU A 1 126 ? -6.230 0.273 10.313 1.00 79.44 126 LEU A O 1
ATOM 995 N N . SER A 1 127 ? -6.218 0.815 12.491 1.00 79.19 127 SER A N 1
ATOM 996 C CA . SER A 1 127 ? -4.783 1.093 12.565 1.00 79.19 127 SER A CA 1
ATOM 997 C C . SER A 1 127 ? -3.911 -0.123 12.232 1.00 79.19 127 SER A C 1
ATOM 999 O O . SER A 1 127 ? -2.895 -0.002 11.541 1.00 79.19 127 SER A O 1
ATOM 1001 N N . GLU A 1 128 ? -4.295 -1.290 12.743 1.00 75.00 128 GLU A N 1
ATOM 1002 C CA . GLU A 1 128 ? -3.628 -2.573 12.520 1.00 75.00 128 GLU A CA 1
ATOM 1003 C C . GLU A 1 128 ? -3.749 -2.993 11.051 1.00 75.00 128 GLU A C 1
ATOM 1005 O O . GLU A 1 128 ? -2.767 -3.392 10.422 1.00 75.00 128 GLU A O 1
ATOM 1010 N N . THR A 1 129 ? -4.938 -2.834 10.464 1.00 75.88 129 THR A N 1
ATOM 1011 C CA . THR A 1 129 ? -5.199 -3.125 9.047 1.00 75.88 129 THR A CA 1
ATOM 1012 C C . THR A 1 129 ? -4.336 -2.260 8.133 1.00 75.88 129 THR A C 1
ATOM 1014 O O . THR A 1 129 ? -3.717 -2.771 7.191 1.00 75.88 129 THR A O 1
ATOM 1017 N N . LEU A 1 130 ? -4.236 -0.963 8.434 1.00 77.56 130 LEU A N 1
ATOM 1018 C CA . LEU A 1 130 ? -3.405 -0.029 7.682 1.00 77.56 130 LEU A CA 1
ATOM 1019 C C . LEU A 1 130 ? -1.919 -0.403 7.784 1.00 77.56 130 LEU A C 1
ATOM 1021 O O . LEU A 1 130 ? -1.248 -0.570 6.766 1.00 77.56 130 LEU A O 1
ATOM 1025 N N . SER A 1 131 ? -1.429 -0.637 9.003 1.00 77.62 131 SER A N 1
ATOM 1026 C CA . SER A 1 131 ? -0.029 -1.009 9.256 1.00 77.62 131 SER A CA 1
ATOM 1027 C C . SER A 1 131 ? 0.353 -2.326 8.572 1.00 77.62 131 SER A C 1
ATOM 1029 O O . SER A 1 131 ? 1.409 -2.437 7.945 1.00 77.62 131 SER A O 1
ATOM 1031 N N . ASN A 1 132 ? -0.528 -3.328 8.623 1.00 75.00 132 ASN A N 1
ATOM 1032 C CA . ASN A 1 132 ? -0.312 -4.601 7.942 1.00 75.00 132 ASN A CA 1
ATOM 1033 C C . ASN A 1 132 ? -0.299 -4.451 6.416 1.00 75.00 132 ASN A C 1
ATOM 1035 O O . ASN A 1 132 ? 0.495 -5.116 5.749 1.00 75.00 132 ASN A O 1
ATOM 1039 N N . SER A 1 133 ? -1.126 -3.566 5.859 1.00 74.19 133 SER A N 1
ATOM 1040 C CA . SER A 1 133 ? -1.146 -3.289 4.417 1.00 74.19 133 SER A CA 1
ATOM 1041 C C . SER A 1 133 ? 0.176 -2.680 3.945 1.00 74.19 133 SER A C 1
ATOM 1043 O O . SER A 1 133 ? 0.787 -3.191 3.002 1.00 74.19 133 SER A O 1
ATOM 1045 N N . VAL A 1 134 ? 0.685 -1.676 4.667 1.00 78.81 134 VAL A N 1
ATOM 1046 C CA . VAL A 1 134 ? 1.997 -1.066 4.393 1.00 78.81 134 VAL A CA 1
ATOM 1047 C C . VAL A 1 134 ? 3.118 -2.104 4.479 1.00 78.81 134 VAL A C 1
ATOM 1049 O O . VAL A 1 134 ? 3.953 -2.213 3.576 1.00 78.81 134 VAL A O 1
ATOM 1052 N N . ARG A 1 135 ? 3.112 -2.941 5.523 1.00 76.50 135 ARG A N 1
ATOM 1053 C CA . ARG A 1 135 ? 4.130 -3.983 5.720 1.00 76.50 135 ARG A CA 1
ATOM 1054 C C . ARG A 1 135 ? 4.149 -5.010 4.586 1.00 76.50 135 ARG A C 1
ATOM 1056 O O . ARG A 1 135 ? 5.225 -5.410 4.135 1.00 76.50 135 ARG A O 1
ATOM 1063 N N . VAL A 1 136 ? 2.976 -5.434 4.110 1.00 72.25 136 VAL A N 1
ATOM 1064 C CA . VAL A 1 136 ? 2.859 -6.358 2.971 1.00 72.25 136 VAL A CA 1
ATOM 1065 C C . VAL A 1 136 ? 3.420 -5.722 1.700 1.00 72.25 136 VAL A C 1
ATOM 1067 O O . VAL A 1 136 ? 4.180 -6.379 0.986 1.00 72.25 136 VAL A O 1
ATOM 1070 N N . MET A 1 137 ? 3.115 -4.450 1.430 1.00 75.44 137 MET A N 1
ATOM 1071 C CA . MET A 1 137 ? 3.682 -3.733 0.282 1.00 75.44 137 MET A CA 1
ATOM 1072 C C . MET A 1 137 ? 5.206 -3.655 0.352 1.00 75.44 137 MET A C 1
ATOM 1074 O O . MET A 1 137 ? 5.888 -3.999 -0.614 1.00 75.44 137 MET A O 1
ATOM 1078 N N . PHE A 1 138 ? 5.749 -3.300 1.516 1.00 75.62 138 PHE A N 1
ATOM 1079 C CA . PHE A 1 138 ? 7.191 -3.222 1.724 1.00 75.62 138 PHE A CA 1
ATOM 1080 C C . PHE A 1 138 ? 7.884 -4.569 1.473 1.00 75.62 138 PHE A C 1
ATOM 1082 O O . PHE A 1 138 ? 8.929 -4.629 0.825 1.00 75.62 138 PHE A O 1
ATOM 1089 N N . SER A 1 139 ? 7.271 -5.672 1.915 1.00 71.69 139 SER A N 1
ATOM 1090 C CA . SER A 1 139 ? 7.784 -7.020 1.654 1.00 71.69 139 SER A CA 1
ATOM 1091 C C . SER A 1 139 ? 7.815 -7.362 0.159 1.00 71.69 139 SER A C 1
ATOM 1093 O O . SER A 1 139 ? 8.812 -7.910 -0.313 1.00 71.69 139 SER A O 1
ATOM 1095 N N . ARG A 1 140 ? 6.771 -7.010 -0.606 1.00 68.38 140 ARG A N 1
ATOM 1096 C CA . ARG A 1 140 ? 6.726 -7.250 -2.064 1.00 68.38 140 ARG A CA 1
ATOM 1097 C C . ARG A 1 140 ? 7.810 -6.470 -2.806 1.00 68.38 140 ARG A C 1
ATOM 1099 O O . ARG A 1 140 ? 8.458 -7.019 -3.696 1.00 68.38 140 ARG A O 1
ATOM 1106 N N . ILE A 1 141 ? 8.011 -5.217 -2.408 1.00 75.06 141 ILE A N 1
ATOM 1107 C CA . ILE A 1 141 ? 8.980 -4.294 -3.006 1.00 75.06 141 ILE A CA 1
ATOM 1108 C C . ILE A 1 141 ? 10.411 -4.727 -2.707 1.00 75.06 141 ILE A C 1
ATOM 1110 O O . ILE A 1 141 ? 11.238 -4.765 -3.614 1.00 75.06 141 ILE A O 1
ATOM 1114 N N . ASN A 1 142 ? 10.706 -5.095 -1.459 1.00 71.56 142 ASN A N 1
ATOM 1115 C CA . ASN A 1 142 ? 12.042 -5.557 -1.080 1.00 71.56 142 ASN A CA 1
ATOM 1116 C C . ASN A 1 142 ? 12.444 -6.844 -1.794 1.00 71.56 142 ASN A C 1
ATOM 1118 O O . ASN A 1 142 ? 13.619 -7.033 -2.084 1.00 71.56 142 ASN A O 1
ATOM 1122 N N . ASN A 1 143 ? 11.473 -7.700 -2.102 1.00 71.00 143 ASN A N 1
ATOM 1123 C CA . ASN A 1 143 ? 11.706 -8.910 -2.877 1.00 71.00 143 ASN A CA 1
ATOM 1124 C C . ASN A 1 143 ? 11.678 -8.665 -4.397 1.00 71.00 143 ASN A C 1
ATOM 1126 O O . ASN A 1 143 ? 11.695 -9.636 -5.147 1.00 71.00 143 ASN A O 1
ATOM 1130 N N . GLU A 1 144 ? 11.584 -7.412 -4.865 1.00 74.88 144 GLU A N 1
ATOM 1131 C CA . GLU A 1 144 ? 11.534 -7.022 -6.286 1.00 74.88 144 GLU A CA 1
ATOM 1132 C C . GLU A 1 144 ? 10.560 -7.863 -7.127 1.00 74.88 144 GLU A C 1
ATOM 1134 O O . GLU A 1 144 ? 10.862 -8.268 -8.259 1.00 74.88 144 GLU A O 1
ATOM 1139 N N . PHE A 1 145 ? 9.401 -8.178 -6.542 1.00 72.56 145 PHE A N 1
ATOM 1140 C CA . PHE A 1 145 ? 8.406 -9.064 -7.147 1.00 72.56 145 PHE A CA 1
ATOM 1141 C C . PHE A 1 145 ? 8.991 -10.427 -7.560 1.00 72.56 145 PHE A C 1
ATOM 1143 O O . PHE A 1 145 ? 8.664 -10.967 -8.612 1.00 72.56 145 PHE A O 1
ATOM 1150 N N . GLY A 1 146 ? 9.879 -10.998 -6.741 1.00 64.50 146 GLY A N 1
ATOM 1151 C CA . GLY A 1 146 ? 10.624 -12.233 -7.021 1.00 64.50 146 GLY A CA 1
ATOM 1152 C C . GLY A 1 146 ? 9.775 -13.495 -7.210 1.00 64.50 146 GLY A C 1
ATOM 1153 O O . GLY A 1 146 ? 10.298 -14.520 -7.631 1.00 64.50 146 GLY A O 1
ATOM 1154 N N . TYR A 1 147 ? 8.469 -13.422 -6.949 1.00 65.69 147 TYR A N 1
ATOM 1155 C CA . TYR A 1 147 ? 7.502 -14.464 -7.305 1.00 65.69 147 TYR A CA 1
ATOM 1156 C C . TYR A 1 147 ? 7.174 -14.484 -8.809 1.00 65.69 147 TYR A C 1
ATOM 1158 O O . TYR A 1 147 ? 6.603 -15.452 -9.307 1.00 65.69 147 TYR A O 1
ATOM 1166 N N . VAL A 1 148 ? 7.551 -13.435 -9.542 1.00 63.94 148 VAL A N 1
ATOM 1167 C CA . VAL A 1 148 ? 7.332 -13.289 -10.976 1.00 63.94 148 VAL A CA 1
ATOM 1168 C C . VAL A 1 148 ? 8.635 -13.481 -11.747 1.00 63.94 148 VAL A C 1
ATOM 1170 O O . VAL A 1 148 ? 9.656 -12.856 -11.459 1.00 63.94 148 VAL A O 1
ATOM 1173 N N . SER A 1 149 ? 8.579 -14.316 -12.783 1.00 69.81 149 SER A N 1
ATOM 1174 C CA . SER A 1 149 ? 9.743 -14.733 -13.570 1.00 69.81 149 SER A CA 1
ATOM 1175 C C . SER A 1 149 ? 10.097 -13.815 -14.747 1.00 69.81 149 SER A C 1
ATOM 1177 O O . SER A 1 149 ? 11.244 -13.821 -15.184 1.00 69.81 149 SER A O 1
ATOM 1179 N N . SER A 1 150 ? 9.158 -13.015 -15.269 1.00 79.12 150 SER A N 1
ATOM 1180 C CA . SER A 1 150 ? 9.406 -12.137 -16.428 1.00 79.12 150 SER A CA 1
ATOM 1181 C C . SER A 1 150 ? 9.447 -10.658 -16.056 1.00 79.12 150 SER A C 1
ATOM 1183 O O . SER A 1 150 ? 8.666 -10.198 -15.224 1.00 79.12 150 SER A O 1
ATOM 1185 N N . VAL A 1 151 ? 10.322 -9.896 -16.723 1.00 85.62 151 VAL A N 1
ATOM 1186 C CA . VAL A 1 151 ? 10.436 -8.436 -16.540 1.00 85.62 151 VAL A CA 1
ATOM 1187 C C . VAL A 1 151 ? 9.107 -7.741 -16.845 1.00 85.62 151 VAL A C 1
ATOM 1189 O O . VAL A 1 151 ? 8.689 -6.881 -16.082 1.00 85.62 151 VAL A O 1
ATOM 1192 N N . ASP A 1 152 ? 8.391 -8.165 -17.889 1.00 80.69 152 ASP A N 1
ATOM 1193 C CA . ASP A 1 152 ? 7.087 -7.589 -18.241 1.00 80.69 152 ASP A CA 1
ATOM 1194 C C . ASP A 1 152 ? 6.040 -7.802 -17.144 1.00 80.69 152 ASP A C 1
ATOM 1196 O O . ASP A 1 152 ? 5.231 -6.919 -16.866 1.00 80.69 152 ASP A O 1
ATOM 1200 N N . ALA A 1 153 ? 6.045 -8.970 -16.504 1.00 77.25 153 ALA A N 1
ATOM 1201 C CA . ALA A 1 153 ? 5.139 -9.227 -15.398 1.00 77.25 153 ALA A CA 1
ATOM 1202 C C . ALA A 1 153 ? 5.576 -8.476 -14.126 1.00 77.25 153 ALA A C 1
ATOM 1204 O O . ALA A 1 153 ? 4.716 -7.951 -13.430 1.00 77.25 153 ALA A O 1
ATOM 1205 N N . LYS A 1 154 ? 6.883 -8.299 -13.876 1.00 83.50 154 LYS A N 1
ATOM 1206 C CA . LYS A 1 154 ? 7.374 -7.412 -12.805 1.00 83.50 154 LYS A CA 1
ATOM 1207 C C . LYS A 1 154 ? 6.976 -5.945 -13.018 1.00 83.50 154 LYS A C 1
ATOM 1209 O O . LYS A 1 154 ? 6.672 -5.261 -12.047 1.00 83.50 154 LYS A O 1
ATOM 1214 N N . ILE A 1 155 ? 6.944 -5.466 -14.267 1.00 87.38 155 ILE A N 1
ATOM 1215 C CA . ILE A 1 155 ? 6.437 -4.126 -14.617 1.00 87.38 155 ILE A CA 1
ATOM 1216 C C . ILE A 1 155 ? 4.951 -4.015 -14.265 1.00 87.38 155 ILE A C 1
ATOM 1218 O O . ILE A 1 155 ? 4.573 -3.081 -13.565 1.00 87.38 155 ILE A O 1
ATOM 1222 N N . ARG A 1 156 ? 4.126 -4.987 -14.678 1.00 83.25 156 ARG A N 1
ATOM 1223 C CA . ARG A 1 156 ? 2.687 -4.992 -14.361 1.00 83.25 156 ARG A CA 1
ATOM 1224 C C . ARG A 1 156 ? 2.414 -5.028 -12.858 1.00 83.25 156 ARG A C 1
ATOM 1226 O O . ARG A 1 156 ? 1.562 -4.285 -12.384 1.00 83.25 156 ARG A O 1
ATOM 1233 N N . GLU A 1 157 ? 3.151 -5.846 -12.107 1.00 81.81 157 GLU A N 1
ATOM 1234 C CA . GLU A 1 157 ? 3.030 -5.891 -10.643 1.00 81.81 157 GLU A CA 1
ATOM 1235 C C . GLU A 1 157 ? 3.448 -4.576 -9.982 1.00 81.81 157 GLU A C 1
ATOM 1237 O O . GLU A 1 157 ? 2.815 -4.129 -9.026 1.00 81.81 157 GLU A O 1
ATOM 1242 N N . ASN A 1 158 ? 4.492 -3.924 -10.500 1.00 89.50 158 ASN A N 1
ATOM 1243 C CA . ASN A 1 158 ? 4.903 -2.613 -10.016 1.00 89.50 158 ASN A CA 1
ATOM 1244 C C . ASN A 1 158 ? 3.812 -1.561 -10.266 1.00 89.50 158 ASN A C 1
ATOM 1246 O O . ASN A 1 158 ? 3.432 -0.854 -9.338 1.00 89.50 158 ASN A O 1
ATOM 1250 N N . GLU A 1 159 ? 3.255 -1.501 -11.477 1.00 88.12 159 GLU A N 1
ATOM 1251 C CA . GLU A 1 159 ? 2.168 -0.576 -11.827 1.00 88.12 159 GLU A CA 1
ATOM 1252 C C . GLU A 1 159 ? 0.905 -0.827 -10.982 1.00 88.12 159 GLU A C 1
ATOM 1254 O O . GLU A 1 159 ? 0.277 0.119 -10.500 1.00 88.12 159 GLU A O 1
ATOM 1259 N N . LEU A 1 160 ? 0.568 -2.094 -10.718 1.00 85.25 160 LEU A N 1
ATOM 1260 C CA . LEU A 1 160 ? -0.527 -2.460 -9.820 1.00 85.25 160 LEU A CA 1
ATOM 1261 C C . LEU A 1 160 ? -0.264 -1.995 -8.380 1.00 85.25 160 LEU A C 1
ATOM 1263 O O . LEU A 1 160 ? -1.150 -1.419 -7.748 1.00 85.25 160 LEU A O 1
ATOM 1267 N N . ALA A 1 161 ? 0.945 -2.220 -7.864 1.00 84.75 161 ALA A N 1
ATOM 1268 C CA . ALA A 1 161 ? 1.332 -1.769 -6.532 1.00 84.75 161 ALA A CA 1
ATOM 1269 C C . ALA A 1 161 ? 1.313 -0.236 -6.424 1.00 84.75 161 ALA A C 1
ATOM 1271 O O . ALA A 1 161 ? 0.838 0.289 -5.420 1.00 84.75 161 ALA A O 1
ATOM 1272 N N . GLN A 1 162 ? 1.761 0.486 -7.458 1.00 87.56 162 GLN A N 1
ATOM 1273 C CA . GLN A 1 162 ? 1.679 1.950 -7.504 1.00 87.56 162 GLN A CA 1
ATOM 1274 C C . GLN A 1 162 ? 0.234 2.424 -7.397 1.00 87.56 162 GLN A C 1
ATOM 1276 O O . GLN A 1 162 ? -0.062 3.269 -6.556 1.00 87.56 162 GLN A O 1
ATOM 1281 N N . LYS A 1 163 ? -0.674 1.830 -8.181 1.00 86.38 163 LYS A N 1
ATOM 1282 C CA . LYS A 1 163 ? -2.100 2.158 -8.112 1.00 86.38 163 LYS A CA 1
ATOM 1283 C C . LYS A 1 163 ? -2.662 1.942 -6.707 1.00 86.38 163 LYS A C 1
ATOM 1285 O O . LYS A 1 163 ? -3.337 2.815 -6.182 1.00 86.38 163 LYS A O 1
ATOM 1290 N N . GLN A 1 164 ? -2.327 0.822 -6.069 1.00 81.12 164 GLN A N 1
ATOM 1291 C CA . GLN A 1 164 ? -2.781 0.526 -4.707 1.00 81.12 164 GLN A CA 1
ATOM 1292 C C . GLN A 1 164 ? -2.255 1.534 -3.675 1.00 81.12 164 GLN A C 1
ATOM 1294 O O . GLN A 1 164 ? -2.989 1.919 -2.771 1.00 81.12 164 GLN A O 1
ATOM 1299 N N . VAL A 1 165 ? -0.997 1.968 -3.794 1.00 87.00 165 VAL A N 1
ATOM 1300 C CA . VAL A 1 165 ? -0.424 2.994 -2.907 1.00 87.00 165 VAL A CA 1
ATOM 1301 C C . VAL A 1 165 ? -1.143 4.324 -3.099 1.00 87.00 165 VAL A C 1
ATOM 1303 O O . VAL A 1 165 ? -1.495 4.968 -2.116 1.00 87.00 165 VAL A O 1
ATOM 1306 N N . THR A 1 166 ? -1.398 4.717 -4.348 1.00 87.56 166 THR A N 1
ATOM 1307 C CA . THR A 1 166 ? -2.152 5.934 -4.667 1.00 87.56 166 THR A CA 1
ATOM 1308 C C . THR A 1 166 ? -3.577 5.875 -4.122 1.00 87.56 166 THR A C 1
ATOM 1310 O O . THR A 1 166 ? -4.014 6.831 -3.488 1.00 87.56 166 THR A O 1
ATOM 1313 N N . ASP A 1 167 ? -4.274 4.751 -4.297 1.00 84.00 167 ASP A N 1
ATOM 1314 C CA . ASP A 1 167 ? -5.633 4.562 -3.782 1.00 84.00 167 ASP A CA 1
ATOM 1315 C C . ASP A 1 167 ? -5.664 4.635 -2.242 1.00 84.00 167 ASP A C 1
ATOM 1317 O O . ASP A 1 167 ? -6.554 5.268 -1.675 1.00 84.00 167 ASP A O 1
ATOM 1321 N N . LEU A 1 168 ? -4.683 4.035 -1.552 1.00 82.56 168 LEU A N 1
ATOM 1322 C CA . LEU A 1 168 ? -4.566 4.115 -0.091 1.00 82.56 168 LEU A CA 1
ATOM 1323 C C . LEU A 1 168 ? -4.249 5.534 0.387 1.00 82.56 168 LEU A C 1
ATOM 1325 O O . LEU A 1 168 ? -4.865 5.996 1.342 1.00 82.56 168 LEU A O 1
ATOM 1329 N N . LEU A 1 169 ? -3.322 6.239 -0.264 1.00 85.25 169 LEU A N 1
ATOM 1330 C CA . LEU A 1 169 ? -3.016 7.631 0.073 1.00 85.25 169 LEU A CA 1
ATOM 1331 C C . LEU A 1 169 ? -4.247 8.527 -0.105 1.00 85.25 169 LEU A C 1
ATOM 1333 O O . LEU A 1 169 ? -4.575 9.275 0.809 1.00 85.25 169 LEU A O 1
ATOM 1337 N N . ALA A 1 170 ? -4.990 8.375 -1.203 1.00 83.69 170 ALA A N 1
ATOM 1338 C CA . ALA A 1 170 ? -6.238 9.106 -1.424 1.00 83.69 170 ALA A CA 1
ATOM 1339 C C . ALA A 1 170 ? -7.297 8.800 -0.346 1.00 83.69 170 ALA A C 1
ATOM 1341 O O . ALA A 1 170 ? -8.009 9.695 0.112 1.00 83.69 170 ALA A O 1
ATOM 1342 N N . GLN A 1 171 ? -7.393 7.545 0.110 1.00 80.62 171 GLN A N 1
ATOM 1343 C CA . GLN A 1 171 ? -8.267 7.173 1.230 1.00 80.62 171 GLN A CA 1
ATOM 1344 C C . GLN A 1 171 ? -7.831 7.821 2.549 1.00 80.62 171 GLN A C 1
ATOM 1346 O O . GLN A 1 171 ? -8.684 8.251 3.324 1.00 80.62 171 GLN A O 1
ATOM 1351 N N . LEU A 1 172 ? -6.524 7.915 2.809 1.00 81.56 172 LEU A N 1
ATOM 1352 C CA . LEU A 1 172 ? -5.998 8.609 3.985 1.00 81.56 172 LEU A CA 1
ATOM 1353 C C . LEU A 1 172 ? -6.240 10.121 3.901 1.00 81.56 172 LEU A C 1
ATOM 1355 O O . LEU A 1 172 ? -6.571 10.731 4.910 1.00 81.56 172 LEU A O 1
ATOM 1359 N N . GLU A 1 173 ? -6.150 10.721 2.715 1.00 80.56 173 GLU A N 1
ATOM 1360 C CA . GLU A 1 173 ? -6.469 12.138 2.490 1.00 80.56 173 GLU A CA 1
ATOM 1361 C C . GLU A 1 173 ? -7.955 12.461 2.712 1.00 80.56 173 GLU A C 1
ATOM 1363 O O . GLU A 1 173 ? -8.291 13.574 3.115 1.00 80.56 173 GLU A O 1
ATOM 1368 N N . CYS A 1 174 ? -8.858 11.490 2.525 1.00 76.38 174 CYS A N 1
ATOM 1369 C CA . CYS A 1 174 ? -10.276 11.663 2.859 1.00 76.38 174 CYS A CA 1
ATOM 1370 C C . CYS A 1 174 ? -10.522 11.852 4.369 1.00 76.38 174 CYS A C 1
ATOM 1372 O O . CYS A 1 174 ? -11.608 12.292 4.757 1.00 76.38 174 CYS A O 1
ATOM 1374 N N . PHE A 1 175 ? -9.553 11.535 5.239 1.00 76.94 175 PHE A N 1
ATOM 1375 C CA . PHE A 1 175 ? -9.687 11.767 6.676 1.00 76.94 175 PHE A CA 1
ATOM 1376 C C . PHE A 1 175 ? -9.507 13.245 7.012 1.00 76.94 175 PHE A C 1
ATOM 1378 O O . PHE A 1 175 ? -8.396 13.762 7.123 1.00 76.94 175 PHE A O 1
ATOM 1385 N N . ARG A 1 176 ? -10.628 13.913 7.285 1.00 80.31 176 ARG A N 1
ATOM 1386 C CA . ARG A 1 176 ? -10.626 15.253 7.873 1.00 80.31 176 ARG A CA 1
ATOM 1387 C C . ARG A 1 176 ? -10.529 15.151 9.391 1.00 80.31 176 ARG A C 1
ATOM 1389 O O . ARG A 1 176 ? -11.538 15.042 10.084 1.00 80.31 176 ARG A O 1
ATOM 1396 N N . PHE A 1 177 ? -9.301 15.173 9.908 1.00 82.56 177 PHE A N 1
ATOM 1397 C CA . PHE A 1 177 ? -9.047 15.148 11.355 1.00 82.56 177 PHE A CA 1
ATOM 1398 C C . PHE A 1 177 ? -9.656 16.347 12.091 1.00 82.56 177 PHE A C 1
ATOM 1400 O O . PHE A 1 177 ? -9.989 16.217 13.267 1.00 82.56 177 PHE A O 1
ATOM 1407 N N . ASP A 1 178 ? -9.886 17.463 11.397 1.00 83.69 178 ASP A N 1
ATOM 1408 C CA . ASP A 1 178 ? -10.605 18.616 11.944 1.00 83.69 178 ASP A CA 1
ATOM 1409 C C . ASP A 1 178 ? -12.034 18.239 12.369 1.00 83.69 178 ASP A C 1
ATOM 1411 O O . ASP A 1 178 ? -12.444 18.535 13.488 1.00 83.69 178 ASP A O 1
ATOM 1415 N N . GLU A 1 179 ? -12.758 17.470 11.546 1.00 84.31 179 GLU A N 1
ATOM 1416 C CA . GLU A 1 179 ? -14.105 16.992 11.890 1.00 84.31 179 GLU A CA 1
ATOM 1417 C C . GLU A 1 179 ? -14.079 16.014 13.066 1.00 84.31 179 GLU A C 1
ATOM 1419 O O . GLU A 1 179 ? -14.930 16.069 13.950 1.00 84.31 179 GLU A O 1
ATOM 1424 N N . LEU A 1 180 ? -13.094 15.111 13.107 1.00 83.12 180 LEU A N 1
ATOM 1425 C CA . LEU A 1 180 ? -12.939 14.177 14.228 1.00 83.12 180 LEU A CA 1
ATOM 1426 C C . LEU A 1 180 ? -12.613 14.915 15.534 1.00 83.12 180 LEU A C 1
ATOM 1428 O O . LEU A 1 180 ? -13.078 14.511 16.600 1.00 83.12 180 LEU A O 1
ATOM 1432 N N . SER A 1 181 ? -11.854 16.008 15.450 1.00 86.50 181 SER A N 1
ATOM 1433 C CA . SER A 1 181 ? -11.555 16.892 16.577 1.00 86.50 181 SER A CA 1
ATOM 1434 C C . SER A 1 181 ? -12.813 17.607 17.082 1.00 86.50 181 SER A C 1
ATOM 1436 O O . SER A 1 181 ? -13.078 17.605 18.287 1.00 86.50 181 SER A O 1
ATOM 1438 N N . GLU A 1 182 ? -13.641 18.138 16.177 1.00 87.62 182 GLU A N 1
ATOM 1439 C CA . GLU A 1 182 ? -14.933 18.748 16.520 1.00 87.62 182 GLU A CA 1
ATOM 1440 C C . GLU A 1 182 ? -15.893 17.742 17.170 1.00 87.62 182 GLU A C 1
ATOM 1442 O O . GLU A 1 182 ? -16.501 18.028 18.207 1.00 87.62 182 GLU A O 1
ATOM 1447 N N . ILE A 1 183 ? -15.988 16.531 16.612 1.00 85.38 183 ILE A N 1
ATOM 1448 C CA . ILE A 1 183 ? -16.838 15.462 17.146 1.00 85.38 183 ILE A CA 1
ATOM 1449 C C . ILE A 1 183 ? -16.354 15.037 18.540 1.00 85.38 183 ILE A C 1
ATOM 1451 O O . ILE A 1 183 ? -17.177 14.897 19.451 1.00 85.38 183 ILE A O 1
ATOM 1455 N N . ALA A 1 184 ? -15.041 14.895 18.751 1.00 86.75 184 ALA A N 1
ATOM 1456 C CA . ALA A 1 184 ? -14.467 14.584 20.061 1.00 86.75 184 ALA A CA 1
ATOM 1457 C C . ALA A 1 184 ? -14.721 15.699 21.096 1.00 86.75 184 ALA A C 1
ATOM 1459 O O . ALA A 1 184 ? -14.951 15.420 22.279 1.00 86.75 184 ALA A O 1
ATOM 1460 N N . GLY A 1 185 ? -14.728 16.961 20.654 1.00 86.06 185 GLY A N 1
ATOM 1461 C CA . GLY A 1 185 ? -15.057 18.126 21.470 1.00 86.06 185 GLY A CA 1
ATOM 1462 C C . GLY A 1 185 ? -14.179 18.243 22.721 1.00 86.06 185 GLY A C 1
ATOM 1463 O O . GLY A 1 185 ? -12.954 18.146 22.669 1.00 86.06 185 GLY A O 1
ATOM 1464 N N . SER A 1 186 ? -14.799 18.458 23.884 1.00 84.44 186 SER A N 1
ATOM 1465 C CA . SER A 1 186 ? -14.090 18.595 25.164 1.00 84.44 186 SER A CA 1
ATOM 1466 C C . SER A 1 186 ? -13.767 17.261 25.847 1.00 84.44 186 SER A C 1
ATOM 1468 O O . SER A 1 186 ? -13.002 17.249 26.818 1.00 84.44 186 SER A O 1
ATOM 1470 N N . ASN A 1 187 ? -14.274 16.129 25.347 1.00 86.94 187 ASN A N 1
ATOM 1471 C CA . ASN A 1 187 ? -14.040 14.836 25.978 1.00 86.94 187 ASN A CA 1
ATOM 1472 C C . ASN A 1 187 ? -12.560 14.434 25.834 1.00 86.94 187 ASN A C 1
ATOM 1474 O O . ASN A 1 187 ? -11.986 14.436 24.742 1.00 86.94 187 ASN A O 1
ATOM 1478 N N . ARG A 1 188 ? -11.911 14.142 26.966 1.00 87.94 188 ARG A N 1
ATOM 1479 C CA . ARG A 1 188 ? -10.475 13.842 27.011 1.00 87.94 188 ARG A CA 1
ATOM 1480 C C . ARG A 1 188 ? -10.147 12.487 26.384 1.00 87.94 188 ARG A C 1
ATOM 1482 O O . ARG A 1 188 ? -9.148 12.395 25.676 1.00 87.94 188 ARG A O 1
ATOM 1489 N N . GLU A 1 189 ? -10.966 11.468 26.630 1.00 85.88 189 GLU A N 1
ATOM 1490 C CA . GLU A 1 189 ? -10.745 10.115 26.107 1.00 85.88 189 GLU A CA 1
ATOM 1491 C C . GLU A 1 189 ? -10.926 10.081 24.591 1.00 85.88 189 GLU A C 1
ATOM 1493 O O . GLU A 1 189 ? -10.035 9.613 23.882 1.00 85.88 189 GLU A O 1
ATOM 1498 N N . LEU A 1 190 ? -12.005 10.685 24.078 1.00 89.06 190 LEU A N 1
ATOM 1499 C CA . LEU A 1 190 ? -12.239 10.771 22.632 1.00 89.06 190 LEU A CA 1
ATOM 1500 C C . LEU A 1 190 ? -11.121 11.526 21.912 1.00 89.06 190 LEU A C 1
ATOM 1502 O O . LEU A 1 190 ? -10.643 11.073 20.875 1.00 89.06 190 LEU A O 1
ATOM 1506 N N . ARG A 1 191 ? -10.657 12.653 22.470 1.00 89.38 191 ARG A N 1
ATOM 1507 C CA . ARG A 1 191 ? -9.537 13.405 21.884 1.00 89.38 191 ARG A CA 1
ATOM 1508 C C . ARG A 1 191 ? -8.252 12.589 21.865 1.00 89.38 191 ARG A C 1
ATOM 1510 O O . ARG A 1 191 ? -7.549 12.580 20.859 1.00 89.38 191 ARG A O 1
ATOM 1517 N N . HIS A 1 192 ? -7.942 11.881 22.948 1.00 89.31 192 HIS A N 1
ATOM 1518 C CA . HIS A 1 192 ? -6.758 11.029 22.975 1.00 89.31 192 HIS A CA 1
ATOM 1519 C C . HIS A 1 192 ? -6.843 9.898 21.934 1.00 89.31 192 HIS A C 1
ATOM 1521 O O . HIS A 1 192 ? -5.856 9.593 21.260 1.00 89.31 192 HIS A O 1
ATOM 1527 N N . LEU A 1 193 ? -8.011 9.278 21.774 1.00 88.50 193 LEU A N 1
ATOM 1528 C CA . LEU A 1 193 ? -8.197 8.170 20.843 1.00 88.50 193 LEU A CA 1
ATOM 1529 C C . LEU A 1 193 ? -8.191 8.635 19.374 1.00 88.50 193 LEU A C 1
ATOM 1531 O O . LEU A 1 193 ? -7.396 8.139 18.575 1.00 88.50 193 LEU A O 1
ATOM 1535 N N . LEU A 1 194 ? -9.039 9.605 19.025 1.00 86.62 194 LEU A N 1
ATOM 1536 C CA . LEU A 1 194 ? -9.279 10.025 17.640 1.00 86.62 194 LEU A CA 1
ATOM 1537 C C . LEU A 1 194 ? -8.261 11.048 17.124 1.00 86.62 194 LEU A C 1
ATOM 1539 O O . LEU A 1 194 ? -7.886 11.000 15.957 1.00 86.62 194 LEU A O 1
ATOM 1543 N N . VAL A 1 195 ? -7.805 11.970 17.975 1.00 86.75 195 VAL A N 1
ATOM 1544 C CA . VAL A 1 195 ? -6.923 13.071 17.547 1.00 86.75 195 VAL A CA 1
ATOM 1545 C C . VAL A 1 195 ? -5.462 12.750 17.828 1.00 86.75 195 VAL A C 1
ATOM 1547 O O . VAL A 1 195 ? -4.612 13.023 17.000 1.00 86.75 195 VAL A O 1
ATOM 1550 N N . VAL A 1 196 ? -5.130 12.129 18.961 1.00 87.19 196 VAL A N 1
ATOM 1551 C CA . VAL A 1 196 ? -3.722 11.805 19.256 1.00 87.19 196 VAL A CA 1
ATOM 1552 C C . VAL A 1 196 ? -3.332 10.461 18.641 1.00 87.19 196 VAL A C 1
ATOM 1554 O O . VAL A 1 196 ? -2.430 10.387 17.808 1.00 87.19 196 VAL A O 1
ATOM 1557 N N . SER A 1 197 ? -4.025 9.388 19.025 1.00 85.19 197 SER A N 1
ATOM 1558 C CA . SER A 1 197 ? -3.602 8.021 18.697 1.00 85.19 197 SER A CA 1
ATOM 1559 C C . SER A 1 197 ? -3.829 7.677 17.225 1.00 85.19 197 SER A C 1
A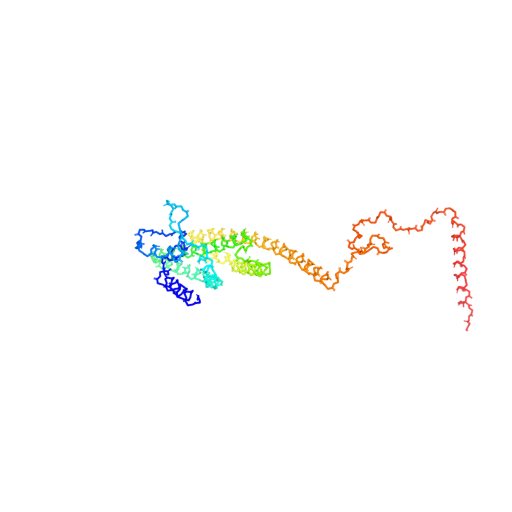TOM 1561 O O . SER A 1 197 ? -2.917 7.188 16.556 1.00 85.19 197 SER A O 1
ATOM 1563 N N . LEU A 1 198 ? -5.033 7.935 16.709 1.00 86.62 198 LEU A N 1
ATOM 1564 C CA . LEU A 1 198 ? -5.383 7.640 15.320 1.00 86.62 198 LEU A CA 1
ATOM 1565 C C . LEU A 1 198 ? -4.591 8.524 14.344 1.00 86.62 198 LEU A C 1
ATOM 1567 O O . LEU A 1 198 ? -3.981 7.992 13.418 1.00 86.62 198 LEU A O 1
ATOM 1571 N N . GLN A 1 199 ? -4.510 9.838 14.589 1.00 88.00 199 GLN A N 1
ATOM 1572 C CA . GLN A 1 199 ? -3.759 10.758 13.725 1.00 88.00 199 GLN A CA 1
ATOM 1573 C C . GLN A 1 199 ? -2.273 10.399 13.656 1.00 88.00 199 GLN A C 1
ATOM 1575 O O . GLN A 1 199 ? -1.708 10.349 12.567 1.00 88.00 199 GLN A O 1
ATOM 1580 N N . GLN A 1 200 ? -1.630 10.083 14.787 1.00 89.00 200 GLN A N 1
ATOM 1581 C CA . GLN A 1 200 ? -0.221 9.684 14.786 1.00 89.00 200 GLN A CA 1
ATOM 1582 C C . GLN A 1 200 ? 0.013 8.418 13.946 1.00 89.00 200 GLN A C 1
ATOM 1584 O O . GLN A 1 200 ? 0.978 8.347 13.182 1.00 89.00 200 GLN A O 1
ATOM 1589 N N . ARG A 1 201 ? -0.871 7.420 14.067 1.00 85.38 201 ARG A N 1
ATOM 1590 C CA . ARG A 1 201 ? -0.781 6.164 13.305 1.00 85.38 201 ARG A CA 1
ATOM 1591 C C . ARG A 1 201 ? -1.028 6.382 11.812 1.00 85.38 201 ARG A C 1
ATOM 1593 O O . ARG A 1 201 ? -0.314 5.805 10.996 1.00 85.38 201 ARG A O 1
ATOM 1600 N N . PHE A 1 202 ? -1.972 7.250 11.461 1.00 87.75 202 PHE A N 1
ATOM 1601 C CA . PHE A 1 202 ? -2.268 7.621 10.076 1.00 87.75 202 PHE A CA 1
ATOM 1602 C C . PHE A 1 202 ? -1.114 8.382 9.430 1.00 87.75 202 PHE A C 1
ATOM 1604 O O . PHE A 1 202 ? -0.659 7.996 8.357 1.00 87.75 202 PHE A O 1
ATOM 1611 N N . SER A 1 203 ? -0.581 9.403 10.105 1.00 88.25 203 SER A N 1
ATOM 1612 C CA . SER A 1 203 ? 0.575 10.164 9.621 1.00 88.25 203 SER A CA 1
ATOM 1613 C C . SER A 1 203 ? 1.784 9.263 9.388 1.00 88.25 203 SER A C 1
ATOM 1615 O O . SER A 1 203 ? 2.459 9.381 8.366 1.00 88.25 203 SER A O 1
ATOM 1617 N N . LYS A 1 204 ? 2.032 8.311 10.298 1.00 89.31 204 LYS A N 1
ATOM 1618 C CA . LYS A 1 204 ? 3.097 7.318 10.134 1.00 89.31 204 LYS A CA 1
ATOM 1619 C C . LYS A 1 204 ? 2.873 6.447 8.894 1.00 89.31 204 LYS A C 1
ATOM 1621 O O . LYS A 1 204 ? 3.789 6.293 8.093 1.00 89.31 204 LYS A O 1
ATOM 1626 N N . ALA A 1 205 ? 1.667 5.914 8.712 1.00 86.06 205 ALA A N 1
ATOM 1627 C CA . ALA A 1 205 ? 1.343 5.095 7.548 1.00 86.06 205 ALA A CA 1
ATOM 1628 C C . ALA A 1 205 ? 1.455 5.878 6.229 1.00 86.06 205 ALA A C 1
ATOM 1630 O O . ALA A 1 205 ? 2.018 5.364 5.267 1.00 86.06 205 ALA A O 1
ATOM 1631 N N . ALA A 1 206 ? 0.988 7.130 6.190 1.00 88.31 206 ALA A N 1
ATOM 1632 C CA . ALA A 1 206 ? 1.127 8.002 5.025 1.00 88.31 206 ALA A CA 1
ATOM 1633 C C . ALA A 1 206 ? 2.605 8.252 4.683 1.00 88.31 206 ALA A C 1
ATOM 1635 O O . ALA A 1 206 ? 3.006 8.139 3.526 1.00 88.31 206 ALA A O 1
ATOM 1636 N N . GLN A 1 207 ? 3.441 8.518 5.691 1.00 90.81 207 GLN A N 1
ATOM 1637 C CA . GLN A 1 207 ? 4.879 8.696 5.496 1.00 90.81 207 GLN A CA 1
ATOM 1638 C C . GLN A 1 207 ? 5.546 7.424 4.948 1.00 90.81 207 GLN A C 1
ATOM 1640 O O . GLN A 1 207 ? 6.344 7.500 4.013 1.00 90.81 207 GLN A O 1
ATOM 1645 N N . GLU A 1 208 ? 5.211 6.254 5.495 1.00 89.00 208 GLU A N 1
ATOM 1646 C CA . GLU A 1 208 ? 5.732 4.969 5.017 1.00 89.00 208 GLU A CA 1
ATOM 1647 C C . GLU A 1 208 ? 5.274 4.660 3.578 1.00 89.00 208 GLU A C 1
ATOM 1649 O O . GLU A 1 208 ? 6.081 4.206 2.761 1.00 89.00 208 GLU A O 1
ATOM 1654 N N . LEU A 1 209 ? 4.018 4.966 3.231 1.00 89.00 209 LEU A N 1
ATOM 1655 C CA . LEU A 1 209 ? 3.482 4.822 1.872 1.00 89.00 209 LEU A CA 1
ATOM 1656 C C . LEU A 1 209 ? 4.186 5.738 0.863 1.00 89.00 209 LEU A C 1
ATOM 1658 O O . LEU A 1 209 ? 4.499 5.289 -0.239 1.00 89.00 209 LEU A O 1
ATOM 1662 N N . SER A 1 210 ? 4.512 6.976 1.237 1.00 89.69 210 SER A N 1
ATOM 1663 C CA . SER A 1 210 ? 5.275 7.894 0.377 1.00 89.69 210 SER A CA 1
ATOM 1664 C C . SER A 1 210 ? 6.683 7.371 0.071 1.00 89.69 210 SER A C 1
ATOM 1666 O O . SER A 1 210 ? 7.148 7.439 -1.069 1.00 89.69 210 SER A O 1
ATOM 1668 N N . VAL A 1 211 ? 7.360 6.776 1.061 1.00 90.50 211 VAL A N 1
ATOM 1669 C CA . VAL A 1 211 ? 8.665 6.118 0.848 1.00 90.50 211 VAL A CA 1
ATOM 1670 C C . VAL A 1 211 ? 8.524 4.922 -0.096 1.00 90.50 211 VAL A C 1
ATOM 1672 O O . VAL A 1 211 ? 9.337 4.729 -1.004 1.00 90.50 211 VAL A O 1
ATOM 1675 N N . VAL A 1 212 ? 7.471 4.126 0.094 1.00 88.19 212 VAL A N 1
ATOM 1676 C CA . VAL A 1 212 ? 7.127 2.999 -0.777 1.00 88.19 212 VAL A CA 1
ATOM 1677 C C . VAL A 1 212 ? 6.884 3.460 -2.220 1.00 88.19 212 VAL A C 1
ATOM 1679 O O . VAL A 1 212 ? 7.415 2.846 -3.148 1.00 88.19 212 VAL A O 1
ATOM 1682 N N . GLN A 1 213 ? 6.156 4.559 -2.423 1.00 89.94 213 GLN A N 1
ATOM 1683 C CA . GLN A 1 213 ? 5.871 5.120 -3.744 1.00 89.94 213 GLN A CA 1
ATOM 1684 C C . GLN A 1 213 ? 7.153 5.508 -4.490 1.00 89.94 213 GLN A C 1
ATOM 1686 O O . GLN A 1 213 ? 7.339 5.120 -5.645 1.00 89.94 213 GLN A O 1
ATOM 1691 N N . ALA A 1 214 ? 8.072 6.208 -3.818 1.00 91.12 214 ALA A N 1
ATOM 1692 C CA . ALA A 1 214 ? 9.357 6.589 -4.403 1.00 91.12 214 ALA A CA 1
ATOM 1693 C C . ALA A 1 214 ? 10.167 5.361 -4.851 1.00 91.12 214 ALA A C 1
ATOM 1695 O O . ALA A 1 214 ? 10.755 5.344 -5.934 1.00 91.12 214 ALA A O 1
ATOM 1696 N N . ARG A 1 215 ? 10.155 4.291 -4.048 1.00 90.69 215 ARG A N 1
ATOM 1697 C CA . ARG A 1 215 ? 10.872 3.057 -4.378 1.00 90.69 215 ARG A CA 1
ATOM 1698 C C . ARG A 1 215 ? 10.236 2.276 -5.528 1.00 90.69 215 ARG A C 1
ATOM 1700 O O . ARG A 1 215 ? 10.956 1.671 -6.322 1.00 90.69 215 ARG A O 1
ATOM 1707 N N . LEU A 1 216 ? 8.909 2.291 -5.641 1.00 91.50 216 LEU A N 1
ATOM 1708 C CA . LEU A 1 216 ? 8.208 1.698 -6.781 1.00 91.50 216 LEU A CA 1
ATOM 1709 C C . LEU A 1 216 ? 8.591 2.387 -8.095 1.00 91.50 216 LEU A C 1
ATOM 1711 O O . LEU A 1 216 ? 8.836 1.691 -9.081 1.00 91.50 216 LEU A O 1
ATOM 1715 N N . LEU A 1 217 ? 8.710 3.719 -8.094 1.00 92.88 217 LEU A N 1
ATOM 1716 C CA . LEU A 1 217 ? 9.151 4.488 -9.262 1.00 92.88 217 LEU A CA 1
ATOM 1717 C C . LEU A 1 217 ? 10.578 4.120 -9.696 1.00 92.88 217 LEU A C 1
ATOM 1719 O O . LEU A 1 217 ? 10.799 3.872 -10.882 1.00 92.88 217 LEU A O 1
ATOM 1723 N N . ASP A 1 218 ? 11.521 4.014 -8.754 1.00 92.94 218 ASP A N 1
ATOM 1724 C CA . ASP A 1 218 ? 12.899 3.584 -9.052 1.00 92.94 218 ASP A CA 1
ATOM 1725 C C . ASP A 1 218 ? 12.924 2.171 -9.666 1.00 92.94 218 ASP A C 1
ATOM 1727 O O . ASP A 1 218 ? 13.499 1.949 -10.734 1.00 92.94 218 ASP A O 1
ATOM 1731 N N . LEU A 1 219 ? 12.209 1.215 -9.059 1.00 91.62 219 LEU A N 1
ATOM 1732 C CA . LEU A 1 219 ? 12.105 -0.148 -9.596 1.00 91.62 219 LEU A CA 1
ATOM 1733 C C . LEU A 1 219 ? 11.490 -0.187 -11.000 1.00 91.62 219 LEU A C 1
ATOM 1735 O O . LEU A 1 219 ? 11.963 -0.942 -11.852 1.00 91.62 219 LEU A O 1
ATOM 1739 N N . LEU A 1 220 ? 10.462 0.623 -11.265 1.00 93.31 220 LEU A N 1
ATOM 1740 C CA . LEU A 1 220 ? 9.841 0.701 -12.587 1.00 93.31 220 LEU A CA 1
ATOM 1741 C C . LEU A 1 220 ? 10.838 1.212 -13.635 1.00 93.31 220 LEU A C 1
ATOM 1743 O O . LEU A 1 220 ? 10.909 0.655 -14.734 1.00 93.31 220 LEU A O 1
ATOM 1747 N N . GLY A 1 221 ? 11.634 2.227 -13.286 1.00 92.38 221 GLY A N 1
ATOM 1748 C CA . GLY A 1 221 ? 12.715 2.736 -14.130 1.00 92.38 221 GLY A CA 1
ATOM 1749 C C . GLY A 1 221 ? 13.717 1.640 -14.493 1.00 92.38 221 GLY A C 1
ATOM 1750 O O . GLY A 1 221 ? 13.955 1.386 -15.676 1.00 92.38 221 GLY A O 1
ATOM 1751 N N . ARG A 1 222 ? 14.217 0.912 -13.488 1.00 92.94 222 ARG A N 1
ATOM 1752 C CA . ARG A 1 222 ? 15.163 -0.200 -13.684 1.00 92.94 222 ARG A CA 1
ATOM 1753 C C . ARG A 1 222 ? 14.584 -1.322 -14.545 1.00 92.94 222 ARG A C 1
ATOM 1755 O O . ARG A 1 222 ? 15.260 -1.829 -15.439 1.00 92.94 222 ARG A O 1
ATOM 1762 N N . PHE A 1 223 ? 13.326 -1.709 -14.328 1.00 92.12 223 PHE A N 1
ATOM 1763 C CA . PHE A 1 223 ? 12.692 -2.745 -15.149 1.00 92.12 223 PHE A CA 1
ATOM 1764 C C . PHE A 1 223 ? 12.513 -2.310 -16.605 1.00 92.12 223 PHE A C 1
ATOM 1766 O O . PHE A 1 223 ? 12.759 -3.112 -17.506 1.00 92.12 223 PHE A O 1
ATOM 1773 N N . ARG A 1 224 ? 12.144 -1.048 -16.858 1.00 92.62 224 ARG A N 1
ATOM 1774 C CA . ARG A 1 224 ? 12.054 -0.506 -18.224 1.00 92.62 224 ARG A CA 1
ATOM 1775 C C . ARG A 1 224 ? 13.417 -0.451 -18.905 1.00 92.62 224 ARG A C 1
ATOM 1777 O O . ARG A 1 224 ? 13.518 -0.788 -20.083 1.00 92.62 224 ARG A O 1
ATOM 1784 N N . GLU A 1 225 ? 14.469 -0.109 -18.168 1.00 93.25 225 GLU A N 1
ATOM 1785 C CA . GLU A 1 225 ? 15.836 -0.161 -18.681 1.00 93.25 225 GLU A CA 1
ATOM 1786 C C . GLU A 1 225 ? 16.236 -1.593 -19.075 1.00 93.25 225 GLU A C 1
ATOM 1788 O O . GLU A 1 225 ? 16.706 -1.821 -20.194 1.00 93.25 225 GLU A O 1
ATOM 1793 N N . PHE A 1 226 ? 15.982 -2.583 -18.212 1.00 89.81 226 PHE A N 1
ATOM 1794 C CA . PHE A 1 226 ? 16.238 -3.990 -18.533 1.00 89.81 226 PHE A CA 1
ATOM 1795 C C . PHE A 1 226 ? 15.424 -4.481 -19.728 1.00 89.81 226 PHE A C 1
ATOM 1797 O O . PHE A 1 226 ? 15.957 -5.194 -20.584 1.00 89.81 226 PHE A O 1
ATOM 1804 N N . GLN A 1 227 ? 14.156 -4.085 -19.825 1.00 90.38 227 GLN A N 1
ATOM 1805 C CA . GLN A 1 227 ? 13.304 -4.412 -20.962 1.00 90.38 227 GLN A CA 1
ATOM 1806 C C . GLN A 1 227 ? 13.873 -3.822 -22.263 1.00 90.38 227 GLN A C 1
ATOM 1808 O O . GLN A 1 227 ? 13.970 -4.532 -23.266 1.00 90.38 227 GLN A O 1
ATOM 1813 N N . GLY A 1 228 ? 14.304 -2.556 -22.241 1.00 90.25 228 GLY A N 1
ATOM 1814 C CA . GLY A 1 228 ? 14.922 -1.876 -23.381 1.00 90.25 228 GLY A CA 1
ATOM 1815 C C . GLY A 1 228 ? 16.211 -2.558 -23.840 1.00 90.25 228 GLY A C 1
ATOM 1816 O O . GLY A 1 228 ? 16.338 -2.913 -25.013 1.00 90.25 228 GLY A O 1
ATOM 1817 N N . ARG A 1 229 ? 17.129 -2.839 -22.907 1.00 91.56 229 ARG A N 1
ATOM 1818 C CA . ARG A 1 229 ? 18.387 -3.556 -23.189 1.00 91.56 229 ARG A CA 1
ATOM 1819 C C . ARG A 1 229 ? 18.136 -4.960 -23.747 1.00 91.56 229 ARG A C 1
ATOM 1821 O O . ARG A 1 229 ? 18.763 -5.361 -24.724 1.00 91.56 229 ARG A O 1
ATOM 1828 N N . THR A 1 230 ? 17.173 -5.688 -23.182 1.00 90.38 230 THR A N 1
ATOM 1829 C CA . THR A 1 230 ? 16.793 -7.027 -23.664 1.00 90.38 230 THR A CA 1
ATOM 1830 C C . THR A 1 230 ? 16.208 -6.972 -25.074 1.00 90.38 230 THR A C 1
ATOM 1832 O O . THR A 1 230 ? 16.507 -7.832 -25.901 1.00 90.38 230 THR A O 1
ATOM 1835 N N . ARG A 1 231 ? 15.385 -5.960 -25.377 1.00 91.06 231 ARG A N 1
ATOM 1836 C CA . ARG A 1 231 ? 14.815 -5.763 -26.716 1.00 91.06 231 ARG A CA 1
ATOM 1837 C C . ARG A 1 231 ? 15.899 -5.458 -27.748 1.00 91.06 231 ARG A C 1
ATOM 1839 O O . ARG A 1 231 ? 15.854 -6.034 -28.829 1.00 91.06 231 ARG A O 1
ATOM 1846 N N . LEU A 1 232 ? 16.875 -4.614 -27.405 1.00 91.62 232 LEU A N 1
ATOM 1847 C CA . LEU A 1 232 ? 18.023 -4.319 -28.267 1.00 91.62 232 LEU A CA 1
ATOM 1848 C C . LEU A 1 232 ? 18.835 -5.581 -28.577 1.00 91.62 232 LEU A C 1
ATOM 1850 O O . LEU A 1 232 ? 19.103 -5.852 -29.742 1.00 91.62 232 LEU A O 1
ATOM 1854 N N . LEU A 1 233 ? 19.152 -6.389 -27.561 1.00 91.69 233 LEU A N 1
ATOM 1855 C CA . LEU A 1 233 ? 19.869 -7.657 -27.742 1.00 91.69 233 LEU A CA 1
ATOM 1856 C C . LEU A 1 233 ? 19.106 -8.635 -28.639 1.00 91.69 233 LEU A C 1
ATOM 1858 O O . LEU A 1 233 ? 19.687 -9.200 -29.559 1.00 91.69 233 LEU A O 1
ATOM 1862 N N . LYS A 1 234 ? 17.799 -8.809 -28.409 1.00 90.00 234 LYS A N 1
ATOM 1863 C CA . LYS A 1 234 ? 16.956 -9.672 -29.250 1.00 90.00 234 LYS A CA 1
ATOM 1864 C C . LYS A 1 234 ? 16.887 -9.176 -30.693 1.00 90.00 234 LYS A C 1
ATOM 1866 O O . LYS A 1 234 ? 16.959 -9.985 -31.609 1.00 90.00 234 LYS A O 1
ATOM 1871 N N . GLY A 1 235 ? 16.756 -7.864 -30.891 1.00 92.31 235 GLY A N 1
ATOM 1872 C CA . GLY A 1 235 ? 16.746 -7.260 -32.222 1.00 92.31 235 GLY A CA 1
ATOM 1873 C C . GLY A 1 235 ? 18.078 -7.438 -32.947 1.00 92.31 235 GLY A C 1
ATOM 1874 O O . GLY A 1 235 ? 18.087 -7.784 -34.123 1.00 92.31 235 GLY A O 1
ATOM 1875 N N . PHE A 1 236 ? 19.194 -7.268 -32.236 1.00 90.81 236 PHE A N 1
ATOM 1876 C CA . PHE A 1 236 ? 20.524 -7.505 -32.785 1.00 90.81 236 PHE A CA 1
ATOM 1877 C C . PHE A 1 236 ? 20.737 -8.976 -33.162 1.00 90.81 236 PHE A C 1
ATOM 1879 O O . PHE A 1 236 ? 21.175 -9.251 -34.273 1.00 90.81 236 PHE A O 1
ATOM 1886 N N . LEU A 1 237 ? 20.369 -9.918 -32.286 1.00 91.38 237 LEU A N 1
ATOM 1887 C CA . LEU A 1 237 ? 20.434 -11.351 -32.591 1.00 91.38 237 LEU A CA 1
ATOM 1888 C C . LEU A 1 237 ? 19.607 -11.700 -33.831 1.00 91.38 237 LEU A C 1
ATOM 1890 O O . LEU A 1 237 ? 20.130 -12.329 -34.742 1.00 91.38 237 LEU A O 1
ATOM 1894 N N . LEU A 1 238 ? 18.363 -11.220 -33.908 1.00 93.25 238 LEU A N 1
ATOM 1895 C CA . LEU A 1 238 ? 17.504 -11.432 -35.073 1.00 93.25 238 LEU A CA 1
ATOM 1896 C C . LEU A 1 238 ? 18.120 -10.854 -36.357 1.00 93.25 238 LEU A C 1
ATOM 1898 O O . LEU A 1 238 ? 18.023 -11.464 -37.417 1.00 93.25 238 LEU A O 1
ATOM 1902 N N . HIS A 1 239 ? 18.750 -9.681 -36.272 1.00 90.94 239 HIS A N 1
ATOM 1903 C CA . HIS A 1 239 ? 19.410 -9.056 -37.416 1.00 90.94 239 HIS A CA 1
ATOM 1904 C C . HIS A 1 239 ? 20.592 -9.893 -37.921 1.00 90.94 239 HIS A C 1
ATOM 1906 O O . HIS A 1 239 ? 20.697 -10.126 -39.122 1.00 90.94 239 HIS A O 1
ATOM 1912 N N . VAL A 1 240 ? 21.430 -10.398 -37.010 1.00 90.25 240 VAL A N 1
ATOM 1913 C CA . VAL A 1 240 ? 22.562 -11.279 -37.341 1.00 90.25 240 VAL A CA 1
ATOM 1914 C C . VAL A 1 240 ? 22.083 -12.630 -37.882 1.00 90.25 240 VAL A C 1
ATOM 1916 O O . VAL A 1 240 ? 22.661 -13.146 -38.830 1.00 90.25 240 VAL A O 1
ATOM 1919 N N . GLU A 1 241 ? 21.000 -13.195 -37.341 1.00 91.00 241 GLU A N 1
ATOM 1920 C CA . GLU A 1 241 ? 20.396 -14.431 -37.863 1.00 91.00 241 GLU A CA 1
ATOM 1921 C C . GLU A 1 241 ? 19.864 -14.260 -39.294 1.00 91.00 241 GLU A C 1
ATOM 1923 O O . GLU A 1 241 ? 19.990 -15.166 -40.116 1.00 91.00 241 GLU A O 1
ATOM 1928 N N . GLN A 1 242 ? 19.282 -13.100 -39.610 1.00 92.69 242 GLN A N 1
ATOM 1929 C CA . GLN A 1 242 ? 18.797 -12.783 -40.957 1.00 92.69 242 GLN A CA 1
ATOM 1930 C C . GLN A 1 242 ? 19.929 -12.427 -41.931 1.00 92.69 242 GLN A C 1
ATOM 1932 O O . GLN A 1 242 ? 19.772 -12.609 -43.138 1.00 92.69 242 GLN A O 1
ATOM 1937 N N . GLN A 1 243 ? 21.047 -11.902 -41.426 1.00 90.81 243 GLN A N 1
ATOM 1938 C CA . GLN A 1 243 ? 22.204 -11.469 -42.208 1.00 90.81 243 GLN A CA 1
ATOM 1939 C C . GLN A 1 243 ? 23.494 -12.052 -41.608 1.00 90.81 243 GLN A C 1
ATOM 1941 O O . GLN A 1 243 ? 24.207 -11.353 -40.888 1.00 90.81 243 GLN A O 1
ATOM 1946 N N . PRO A 1 244 ? 23.824 -13.322 -41.905 1.00 85.31 244 PRO A N 1
ATOM 1947 C CA . PRO A 1 244 ? 24.981 -13.994 -41.310 1.00 85.31 244 PRO A CA 1
ATOM 1948 C C . PRO A 1 244 ? 26.330 -13.377 -41.715 1.00 85.31 244 PRO A C 1
ATOM 1950 O O . PRO A 1 244 ? 27.293 -13.480 -40.960 1.00 85.31 244 PRO A O 1
ATOM 1953 N N . ASP A 1 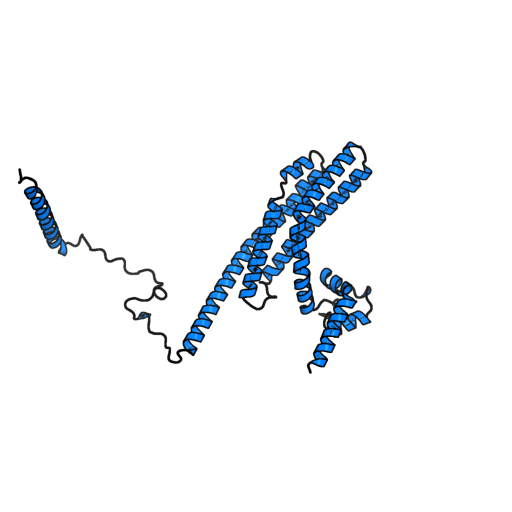245 ? 26.390 -12.683 -42.855 1.00 89.06 245 ASP A N 1
ATOM 1954 C CA . ASP A 1 245 ? 27.585 -11.964 -43.323 1.00 89.06 245 ASP A CA 1
ATOM 1955 C C . ASP A 1 245 ? 27.706 -10.544 -42.736 1.00 89.06 245 ASP A C 1
ATOM 1957 O O . ASP A 1 245 ? 28.591 -9.774 -43.119 1.00 89.06 245 ASP A O 1
ATOM 1961 N N . PHE A 1 246 ? 26.802 -10.153 -41.832 1.00 84.81 246 PHE A N 1
ATOM 1962 C CA . PHE A 1 246 ? 26.817 -8.823 -41.238 1.00 84.81 246 PHE A CA 1
ATOM 1963 C C . PHE A 1 246 ? 28.090 -8.598 -40.409 1.00 84.81 246 PHE A C 1
ATOM 1965 O O . PHE A 1 246 ? 28.319 -9.242 -39.384 1.00 84.81 246 PHE A O 1
ATOM 1972 N N . ALA A 1 247 ? 28.881 -7.605 -40.813 1.00 82.06 247 ALA A N 1
ATOM 1973 C CA . ALA A 1 247 ? 29.994 -7.068 -40.044 1.00 82.06 247 ALA A CA 1
ATOM 1974 C C . ALA A 1 247 ? 29.733 -5.580 -39.753 1.00 82.06 247 ALA A C 1
ATOM 1976 O O . ALA A 1 247 ? 29.411 -4.830 -40.680 1.00 82.06 247 ALA A O 1
ATOM 1977 N N . PRO A 1 248 ? 29.875 -5.110 -38.498 1.00 80.31 248 PRO A N 1
ATOM 1978 C CA . PRO A 1 248 ? 29.748 -3.691 -38.193 1.00 80.31 248 PRO A CA 1
ATOM 1979 C C . PRO A 1 248 ? 30.752 -2.873 -39.014 1.00 80.31 248 PRO A C 1
ATOM 1981 O O . PRO A 1 248 ? 31.953 -3.143 -38.984 1.00 80.31 248 PRO A O 1
ATOM 1984 N N . GLY A 1 249 ? 30.272 -1.860 -39.737 1.00 80.19 249 GLY A N 1
ATOM 1985 C CA . GLY A 1 249 ? 31.144 -0.929 -40.453 1.00 80.19 249 GLY A CA 1
ATOM 1986 C C . GLY A 1 249 ? 32.011 -0.096 -39.501 1.00 80.19 249 GLY A C 1
ATOM 1987 O O . GLY A 1 249 ? 31.687 0.078 -38.325 1.00 80.19 249 GLY A O 1
ATOM 1988 N N . ASN A 1 250 ? 33.110 0.469 -40.007 1.00 79.69 250 ASN A N 1
ATOM 1989 C CA . ASN A 1 250 ? 33.933 1.390 -39.222 1.00 79.69 250 ASN A CA 1
ATOM 1990 C C . ASN A 1 250 ? 33.302 2.794 -39.188 1.00 79.69 250 ASN A C 1
ATOM 1992 O O . ASN A 1 250 ? 33.671 3.685 -39.954 1.00 79.69 250 ASN A O 1
ATOM 1996 N N . TYR A 1 251 ? 32.337 2.981 -38.287 1.00 76.88 251 TYR A N 1
ATOM 1997 C CA . TYR A 1 251 ? 31.583 4.230 -38.142 1.00 76.88 251 TYR A CA 1
ATOM 1998 C C . TYR A 1 251 ? 32.424 5.421 -37.652 1.00 76.88 251 TYR A C 1
ATOM 2000 O O . TYR A 1 251 ? 32.003 6.562 -37.830 1.00 76.88 251 TYR A O 1
ATOM 2008 N N . ALA A 1 252 ? 33.607 5.180 -37.073 1.00 70.44 252 ALA A N 1
ATOM 2009 C CA . ALA A 1 252 ? 34.524 6.236 -36.636 1.00 70.44 252 ALA A CA 1
ATOM 2010 C C . ALA A 1 252 ? 35.233 6.933 -37.810 1.00 70.44 252 ALA A C 1
ATOM 2012 O O . ALA A 1 252 ? 35.657 8.076 -37.679 1.00 70.44 252 ALA A O 1
ATOM 2013 N N . ASN A 1 253 ? 35.321 6.269 -38.966 1.00 73.94 253 ASN A N 1
ATOM 2014 C CA . ASN A 1 253 ? 35.956 6.815 -40.167 1.00 73.94 253 ASN A CA 1
ATOM 2015 C C . ASN A 1 253 ? 34.984 7.601 -41.065 1.00 73.94 253 ASN A C 1
ATOM 2017 O O . ASN A 1 253 ? 35.367 8.041 -42.149 1.00 73.94 253 ASN A O 1
ATOM 2021 N N . LEU A 1 254 ? 33.720 7.753 -40.660 1.00 77.50 254 LEU A N 1
ATOM 2022 C CA . LEU A 1 254 ? 32.737 8.513 -41.425 1.00 77.50 254 LEU A CA 1
ATOM 2023 C C . LEU A 1 254 ? 32.943 10.016 -41.219 1.00 77.50 254 LEU A C 1
ATOM 2025 O O . LEU A 1 254 ? 33.112 10.476 -40.095 1.00 77.50 254 LEU A O 1
ATOM 2029 N N . THR A 1 255 ? 32.848 10.795 -42.301 1.00 78.69 255 THR A N 1
ATOM 2030 C CA . THR A 1 255 ? 32.914 12.268 -42.246 1.00 78.69 255 THR A CA 1
ATOM 2031 C C . THR A 1 255 ? 31.831 12.853 -41.338 1.00 78.69 255 THR A C 1
ATOM 2033 O O . THR A 1 255 ? 32.084 13.804 -40.609 1.00 78.69 255 THR A O 1
ATOM 2036 N N . ASN A 1 256 ? 30.642 12.242 -41.343 1.00 78.00 256 ASN A N 1
ATOM 2037 C CA . ASN A 1 256 ? 29.587 12.501 -40.371 1.00 78.00 256 ASN A CA 1
ATOM 2038 C C . ASN A 1 256 ? 29.448 11.284 -39.460 1.00 78.00 256 ASN A C 1
ATOM 2040 O O . ASN A 1 256 ? 28.740 10.326 -39.779 1.00 78.00 256 ASN A O 1
ATOM 2044 N N . VAL A 1 257 ? 30.148 11.330 -38.329 1.00 77.12 257 VAL A N 1
ATOM 2045 C CA . VAL A 1 257 ? 30.054 10.302 -37.295 1.00 77.12 257 VAL A CA 1
ATOM 2046 C C . VAL A 1 257 ? 28.637 10.327 -36.705 1.00 77.12 257 VAL A C 1
ATOM 2048 O O . VAL A 1 257 ? 28.178 11.389 -36.270 1.00 77.12 257 VAL A O 1
ATOM 2051 N N . PRO A 1 258 ? 27.919 9.189 -36.668 1.00 81.31 258 PRO A N 1
ATOM 2052 C CA . PRO A 1 258 ? 26.592 9.134 -36.070 1.00 81.31 258 PRO A CA 1
ATOM 2053 C C . PRO A 1 258 ? 26.607 9.620 -34.618 1.00 81.31 258 PRO A C 1
ATOM 2055 O O . PRO A 1 258 ? 27.542 9.341 -33.867 1.00 81.31 258 PRO A O 1
ATOM 2058 N N . VAL A 1 259 ? 25.527 10.282 -34.198 1.00 79.88 259 VAL A N 1
ATOM 2059 C CA . VAL A 1 259 ? 25.401 10.903 -32.863 1.00 79.88 259 VAL A CA 1
ATOM 2060 C C . VAL A 1 259 ? 25.664 9.912 -31.720 1.00 79.88 259 VAL A C 1
ATOM 2062 O O . VAL A 1 259 ? 26.210 10.291 -30.692 1.00 79.88 259 VAL A O 1
ATOM 2065 N N . LEU A 1 260 ? 25.357 8.624 -31.913 1.00 79.12 260 LEU A N 1
ATOM 2066 C CA . LEU A 1 260 ? 25.639 7.565 -30.934 1.00 79.12 260 LEU A CA 1
ATOM 2067 C C . LEU A 1 260 ? 27.136 7.406 -30.609 1.00 79.12 260 LEU A C 1
ATOM 2069 O O . LEU A 1 260 ? 27.473 7.030 -29.487 1.00 79.12 260 LEU A O 1
ATOM 2073 N N . PHE A 1 261 ? 28.015 7.692 -31.572 1.00 77.50 261 PHE A N 1
ATOM 2074 C CA . PHE A 1 261 ? 29.472 7.611 -31.427 1.00 77.50 261 PHE A CA 1
ATOM 2075 C C . PHE A 1 261 ? 30.111 8.978 -31.144 1.00 77.50 261 PHE A C 1
ATOM 2077 O O . PHE A 1 261 ? 31.191 9.039 -30.562 1.00 77.50 261 PHE A O 1
ATOM 2084 N N . ASN A 1 262 ? 29.440 10.077 -31.499 1.00 79.81 262 ASN A N 1
ATOM 2085 C CA . ASN A 1 262 ? 29.902 11.438 -31.233 1.00 79.81 262 ASN A CA 1
ATOM 2086 C C . ASN A 1 262 ? 29.473 11.921 -29.829 1.00 79.81 262 ASN A C 1
ATOM 2088 O O . ASN A 1 262 ? 28.628 12.804 -29.696 1.00 79.81 262 ASN A O 1
ATOM 2092 N N . GLN A 1 263 ? 30.018 11.298 -28.776 1.00 79.69 263 GLN A N 1
ATOM 2093 C CA . GLN A 1 263 ? 29.697 11.624 -27.371 1.00 79.69 263 GLN A CA 1
ATOM 2094 C C . GLN A 1 263 ? 30.647 12.656 -26.739 1.00 79.69 263 GLN A C 1
ATOM 2096 O O . GLN A 1 263 ? 30.408 13.122 -25.626 1.00 79.69 263 GLN A O 1
ATOM 2101 N N . SER A 1 264 ? 31.738 13.011 -27.422 1.00 77.56 264 SER A N 1
ATOM 2102 C CA . SER A 1 264 ? 32.685 14.022 -26.949 1.00 77.56 264 SER A CA 1
ATOM 2103 C C . SER A 1 264 ? 32.147 15.433 -27.173 1.00 77.56 264 SER A C 1
ATOM 2105 O O . SER A 1 264 ? 31.632 15.741 -28.247 1.00 77.56 264 SER A O 1
ATOM 2107 N N . ALA A 1 265 ? 32.337 16.318 -26.192 1.00 73.50 265 ALA A N 1
ATOM 2108 C CA . ALA A 1 265 ? 32.119 17.747 -26.397 1.00 73.50 265 ALA A CA 1
ATOM 2109 C C . ALA A 1 265 ? 33.028 18.264 -27.525 1.00 73.50 265 ALA A C 1
ATOM 2111 O O . ALA A 1 265 ? 34.174 17.824 -27.643 1.00 73.50 265 ALA A O 1
ATOM 2112 N N . SER A 1 266 ? 32.522 19.192 -28.347 1.00 74.38 266 SER A N 1
ATOM 2113 C CA . SER A 1 266 ? 33.302 19.773 -29.443 1.00 74.38 266 SER A CA 1
ATOM 2114 C C . SER A 1 266 ? 34.580 20.399 -28.895 1.00 74.38 266 SER A C 1
ATOM 2116 O O . SER A 1 266 ? 34.530 21.357 -28.126 1.00 74.38 266 SER A O 1
ATOM 2118 N N . ILE A 1 267 ? 35.723 19.843 -29.285 1.00 73.75 267 ILE A N 1
ATOM 2119 C CA . ILE A 1 267 ? 37.042 20.326 -28.855 1.00 73.75 267 ILE A CA 1
ATOM 2120 C C . ILE A 1 267 ? 37.414 21.594 -29.636 1.00 73.75 267 ILE A C 1
ATOM 2122 O O . ILE A 1 267 ? 38.129 22.459 -29.138 1.00 73.75 267 ILE A O 1
ATOM 2126 N N . ILE A 1 268 ? 36.894 21.719 -30.858 1.00 75.44 268 ILE A N 1
ATOM 2127 C CA . ILE A 1 268 ? 37.101 22.869 -31.732 1.00 75.44 268 ILE A CA 1
ATOM 2128 C C . ILE A 1 268 ? 35.854 23.753 -31.627 1.00 75.44 268 ILE A C 1
ATOM 2130 O O . ILE A 1 268 ? 34.730 23.289 -31.836 1.00 75.44 268 ILE A O 1
ATOM 2134 N N . GLY A 1 269 ? 36.043 25.018 -31.247 1.00 67.94 269 GLY A N 1
ATOM 2135 C CA . GLY A 1 269 ? 34.974 26.016 -31.274 1.00 67.94 269 GLY A CA 1
ATOM 2136 C C . GLY A 1 269 ? 34.468 26.239 -32.700 1.00 67.94 269 GLY A C 1
ATOM 2137 O O . GLY A 1 269 ? 35.165 25.937 -33.667 1.00 67.94 269 GLY A O 1
ATOM 2138 N N . HIS A 1 270 ? 33.257 26.776 -32.849 1.00 67.56 270 HIS A N 1
ATOM 2139 C CA . HIS A 1 270 ? 32.777 27.191 -34.167 1.00 67.56 270 HIS A CA 1
ATOM 2140 C C . HIS A 1 270 ? 33.805 28.153 -34.771 1.00 67.56 270 HIS A C 1
ATOM 2142 O O . HIS A 1 270 ? 34.199 29.114 -34.110 1.00 67.56 270 HIS A O 1
ATOM 2148 N N . ALA A 1 271 ? 34.263 27.874 -35.993 1.00 67.44 271 ALA A N 1
ATOM 2149 C CA . ALA A 1 271 ? 35.161 28.772 -36.699 1.00 67.44 271 ALA A CA 1
ATOM 2150 C C . ALA A 1 271 ? 34.442 30.115 -36.882 1.00 67.44 271 ALA A C 1
ATOM 2152 O O . ALA A 1 271 ? 33.497 30.222 -37.662 1.00 67.44 271 ALA A O 1
ATOM 2153 N N . ALA A 1 272 ? 34.849 31.117 -36.110 1.00 67.44 272 ALA A N 1
ATOM 2154 C CA . ALA A 1 272 ? 34.425 32.490 -36.305 1.00 67.44 272 ALA A CA 1
ATOM 2155 C C . ALA A 1 272 ? 35.414 33.148 -37.268 1.00 67.44 272 ALA A C 1
ATOM 2157 O O . ALA A 1 272 ? 36.624 32.948 -37.145 1.00 67.44 272 ALA A O 1
ATOM 2158 N N . ALA A 1 273 ? 34.902 33.915 -38.230 1.00 67.50 273 ALA A N 1
ATOM 2159 C CA . ALA A 1 273 ? 35.756 34.779 -39.029 1.00 67.50 273 ALA A CA 1
ATOM 2160 C C . ALA A 1 273 ? 36.462 35.764 -38.085 1.00 67.50 273 ALA A C 1
ATOM 2162 O O . ALA A 1 273 ? 35.803 36.446 -37.297 1.00 67.50 273 ALA A O 1
ATOM 2163 N N . ASP A 1 274 ? 37.792 35.810 -38.137 1.00 72.62 274 ASP A N 1
ATOM 2164 C CA . A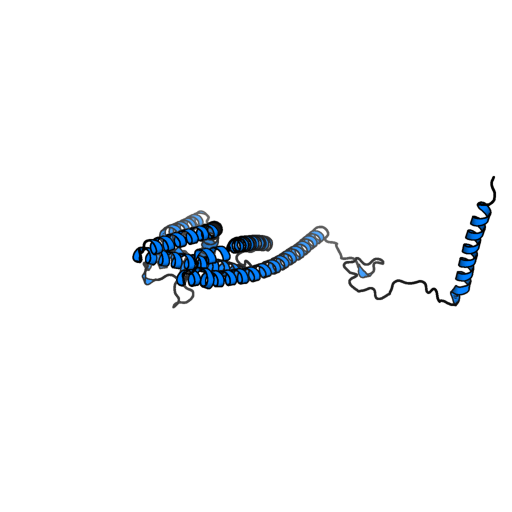SP A 1 274 ? 38.564 36.788 -37.379 1.00 72.62 274 ASP A CA 1
ATOM 2165 C C . ASP A 1 274 ? 38.468 38.148 -38.077 1.00 72.62 274 ASP A C 1
ATOM 2167 O O . ASP A 1 274 ? 39.194 38.446 -39.026 1.00 72.62 274 ASP A O 1
ATOM 2171 N N . VAL A 1 275 ? 37.526 38.968 -37.613 1.00 71.00 275 VAL A N 1
ATOM 2172 C CA . VAL A 1 275 ? 37.261 40.308 -38.159 1.00 71.00 275 VAL A CA 1
ATOM 2173 C C . VAL A 1 275 ? 38.405 41.286 -37.845 1.00 71.00 275 VAL A C 1
ATOM 2175 O O . VAL A 1 275 ? 38.470 42.359 -38.434 1.00 71.00 275 VAL A O 1
ATOM 2178 N N . ASN A 1 276 ? 39.336 40.921 -36.954 1.00 73.81 276 ASN A N 1
ATOM 2179 C CA . ASN A 1 276 ? 40.487 41.749 -36.587 1.00 73.81 276 ASN A CA 1
ATOM 2180 C C . ASN A 1 276 ? 41.778 41.325 -37.301 1.00 73.81 276 ASN A C 1
ATOM 2182 O O . ASN A 1 276 ? 42.858 41.824 -36.976 1.00 73.81 276 ASN A O 1
ATOM 2186 N N . ASN A 1 277 ? 41.697 40.402 -38.263 1.00 78.56 277 ASN A N 1
ATOM 2187 C CA . ASN A 1 277 ? 42.860 39.992 -39.031 1.00 78.56 277 ASN A CA 1
ATOM 2188 C C . ASN A 1 277 ? 43.317 41.127 -39.963 1.00 78.56 277 ASN A C 1
ATOM 2190 O O . ASN A 1 277 ? 42.698 41.391 -40.993 1.00 78.56 277 ASN A O 1
ATOM 2194 N N . VAL A 1 278 ? 44.445 41.752 -39.618 1.00 77.56 278 VAL A N 1
ATOM 2195 C CA . VAL A 1 278 ? 45.052 42.879 -40.351 1.00 77.56 278 VAL A CA 1
ATOM 2196 C C . VAL A 1 278 ? 45.328 42.535 -41.820 1.00 77.56 278 VAL A C 1
ATOM 2198 O O . VAL A 1 278 ? 45.222 43.393 -42.689 1.00 77.56 278 VAL A O 1
ATOM 2201 N N . ALA A 1 279 ? 45.620 41.268 -42.137 1.00 81.50 279 ALA A N 1
ATOM 2202 C CA . ALA A 1 279 ? 45.853 40.846 -43.520 1.00 81.50 279 ALA A CA 1
ATOM 2203 C C . ALA A 1 279 ? 44.594 40.934 -44.403 1.00 81.50 279 ALA A C 1
ATOM 2205 O O . ALA A 1 279 ? 44.715 41.015 -45.620 1.00 81.50 279 ALA A O 1
ATOM 2206 N N . GLN A 1 280 ? 43.402 40.914 -43.799 1.00 79.19 280 GLN A N 1
ATOM 2207 C CA . GLN A 1 280 ? 42.105 40.959 -44.485 1.00 79.19 280 GLN A CA 1
ATOM 2208 C C . GLN A 1 280 ? 41.467 42.357 -44.442 1.00 79.19 280 GLN A C 1
ATOM 2210 O O . GLN A 1 280 ? 40.372 42.559 -44.960 1.00 79.19 280 GLN A O 1
ATOM 2215 N N . GLU A 1 281 ? 42.143 43.342 -43.842 1.00 78.88 281 GLU A N 1
ATOM 2216 C CA . GLU A 1 281 ? 41.608 44.692 -43.650 1.00 78.88 281 GLU A CA 1
ATOM 2217 C C . GLU A 1 281 ? 41.306 45.394 -44.981 1.00 78.88 281 GLU A C 1
ATOM 2219 O O . GLU A 1 281 ? 40.284 46.067 -45.113 1.00 78.88 281 GLU A O 1
ATOM 2224 N N . GLN A 1 282 ? 42.153 45.188 -45.992 1.00 79.12 282 GLN A N 1
ATOM 2225 C CA . GLN A 1 282 ? 41.974 45.782 -47.316 1.00 79.12 282 GLN A CA 1
ATOM 2226 C C . GLN A 1 282 ? 40.752 45.194 -48.043 1.00 79.12 282 GLN A C 1
ATOM 2228 O O . GLN A 1 282 ? 39.939 45.947 -48.580 1.00 79.12 282 GLN A O 1
ATOM 2233 N N . ASP A 1 283 ? 40.552 43.876 -47.953 1.00 80.12 283 ASP A N 1
ATOM 2234 C CA . ASP A 1 283 ? 39.374 43.196 -48.505 1.00 80.12 283 ASP A CA 1
ATOM 2235 C C . ASP A 1 283 ? 38.084 43.666 -47.806 1.00 80.12 283 ASP A C 1
ATOM 2237 O O . ASP A 1 283 ? 37.061 43.911 -48.453 1.00 80.12 283 ASP A O 1
ATOM 2241 N N . TYR A 1 284 ? 38.125 43.868 -46.482 1.00 80.50 284 TYR A N 1
ATOM 2242 C CA . TYR A 1 284 ? 36.994 44.420 -45.732 1.00 80.50 284 TYR A CA 1
ATOM 2243 C C . TYR A 1 284 ? 36.684 45.870 -46.126 1.00 80.50 284 TYR A C 1
ATOM 2245 O O . TYR A 1 284 ? 35.510 46.222 -46.283 1.00 80.50 284 TYR A O 1
ATOM 2253 N N . GLN A 1 285 ? 37.703 46.708 -46.340 1.00 79.75 285 GLN A N 1
ATOM 2254 C CA . GLN A 1 285 ? 37.518 48.079 -46.822 1.00 79.75 285 GLN A CA 1
ATOM 2255 C C . GLN A 1 285 ? 36.882 48.111 -48.219 1.00 79.75 285 GLN A C 1
ATOM 2257 O O . GLN A 1 285 ? 35.968 48.907 -48.453 1.00 79.75 285 GLN A O 1
ATOM 2262 N N . GLU A 1 286 ? 37.288 47.222 -49.129 1.00 81.94 286 GLU A N 1
ATOM 2263 C CA . GLU A 1 286 ? 36.679 47.099 -50.460 1.00 81.94 286 GLU A CA 1
ATOM 2264 C C . GLU A 1 286 ? 35.211 46.644 -50.393 1.00 81.94 286 GLU A C 1
ATOM 2266 O O . GLU A 1 286 ? 34.338 47.210 -51.068 1.00 81.94 286 GLU A O 1
ATOM 2271 N N . MET A 1 287 ? 34.887 45.680 -49.527 1.00 81.06 287 MET A N 1
ATOM 2272 C CA . MET A 1 287 ? 33.500 45.255 -49.304 1.00 81.06 287 MET A CA 1
ATOM 2273 C C . MET A 1 287 ? 32.632 46.386 -48.723 1.00 81.06 287 MET A C 1
ATOM 2275 O O . MET A 1 287 ? 31.504 46.601 -49.169 1.00 81.06 287 MET A O 1
ATOM 2279 N N . VAL A 1 288 ? 33.144 47.178 -47.778 1.00 80.38 288 VAL A N 1
ATOM 2280 C CA . VAL A 1 288 ? 32.408 48.340 -47.240 1.00 80.38 288 VAL A CA 1
ATOM 2281 C C . VAL A 1 288 ? 32.238 49.434 -48.302 1.00 80.38 288 VAL A C 1
ATOM 2283 O O . VAL A 1 288 ? 31.159 50.028 -48.427 1.00 80.38 288 VAL A O 1
ATOM 2286 N N . ALA A 1 289 ? 33.263 49.684 -49.119 1.00 78.19 289 ALA A N 1
ATOM 2287 C CA . ALA A 1 289 ? 33.196 50.663 -50.199 1.00 78.19 289 ALA A CA 1
ATOM 2288 C C . ALA A 1 289 ? 32.126 50.291 -51.242 1.00 78.19 289 ALA A C 1
ATOM 2290 O O . ALA A 1 289 ? 31.332 51.147 -51.651 1.00 78.19 289 ALA A O 1
ATOM 2291 N N . THR A 1 290 ? 32.033 49.010 -51.614 1.00 76.38 290 THR A N 1
ATOM 2292 C CA . THR A 1 290 ? 31.005 48.515 -52.547 1.00 76.38 290 THR A CA 1
ATOM 2293 C C . THR A 1 290 ? 29.590 48.605 -51.965 1.00 76.38 290 THR A C 1
ATOM 2295 O O . THR A 1 290 ? 28.669 49.027 -52.670 1.00 76.38 290 THR A O 1
ATOM 2298 N N . LEU A 1 291 ? 29.403 48.340 -50.667 1.00 74.00 291 LEU A N 1
ATOM 2299 C CA . LEU A 1 291 ? 28.116 48.530 -49.980 1.00 74.00 291 LEU A CA 1
ATOM 2300 C C . LEU A 1 291 ? 27.673 50.003 -49.944 1.00 74.00 291 LEU A C 1
ATOM 2302 O O . LEU A 1 291 ? 26.500 50.316 -50.173 1.00 74.00 291 LEU A O 1
ATOM 2306 N N . THR A 1 292 ? 28.612 50.926 -49.726 1.00 61.81 292 THR A N 1
ATOM 2307 C CA . THR A 1 292 ? 28.337 52.375 -49.735 1.00 61.81 292 THR A CA 1
ATOM 2308 C C . THR A 1 292 ? 27.922 52.855 -51.132 1.00 61.81 292 THR A C 1
ATOM 2310 O O . THR A 1 292 ? 27.046 53.714 -51.281 1.00 61.81 292 THR A O 1
ATOM 2313 N N . HIS A 1 293 ? 28.497 52.250 -52.175 1.00 59.53 293 HIS A N 1
ATOM 2314 C CA . HIS A 1 293 ? 28.150 52.515 -53.569 1.00 59.53 293 HIS A CA 1
ATOM 2315 C C . HIS A 1 293 ? 26.713 52.087 -53.915 1.00 59.53 293 HIS A C 1
ATOM 2317 O O . HIS A 1 293 ? 26.034 52.775 -54.680 1.00 59.53 293 HIS A O 1
ATOM 2323 N N . ILE A 1 294 ? 26.224 50.992 -53.321 1.00 58.56 294 ILE A N 1
ATOM 2324 C CA . ILE A 1 294 ? 24.843 50.508 -53.487 1.00 58.56 294 ILE A CA 1
ATOM 2325 C C . ILE A 1 294 ? 23.846 51.452 -52.798 1.00 58.56 294 ILE A C 1
ATOM 2327 O O . ILE A 1 294 ? 22.814 51.785 -53.384 1.00 58.56 294 ILE A O 1
ATOM 2331 N N . HIS A 1 295 ? 24.166 51.952 -51.599 1.00 56.25 295 HIS A N 1
ATOM 2332 C CA . HIS A 1 295 ? 23.301 52.901 -50.885 1.00 56.25 295 HIS A CA 1
ATOM 2333 C C . HIS A 1 295 ? 23.191 54.257 -51.596 1.00 56.25 295 HIS A C 1
ATOM 2335 O O . HIS A 1 295 ? 22.088 54.786 -51.733 1.00 56.25 295 HIS A O 1
ATOM 2341 N N . LYS A 1 296 ? 24.300 54.788 -52.134 1.00 56.91 296 LYS A N 1
ATOM 2342 C CA . LYS A 1 296 ? 24.267 56.018 -52.947 1.00 56.91 296 LYS A CA 1
ATOM 2343 C C . LYS A 1 296 ? 23.448 55.848 -54.226 1.00 56.91 296 LYS A C 1
ATOM 2345 O O . LYS A 1 296 ? 22.701 56.749 -54.588 1.00 56.91 296 LYS A O 1
ATOM 2350 N N . LYS A 1 297 ? 23.523 54.682 -54.875 1.00 54.38 297 LYS A N 1
ATOM 2351 C CA . LYS A 1 297 ? 22.752 54.389 -56.093 1.00 54.38 297 LYS A CA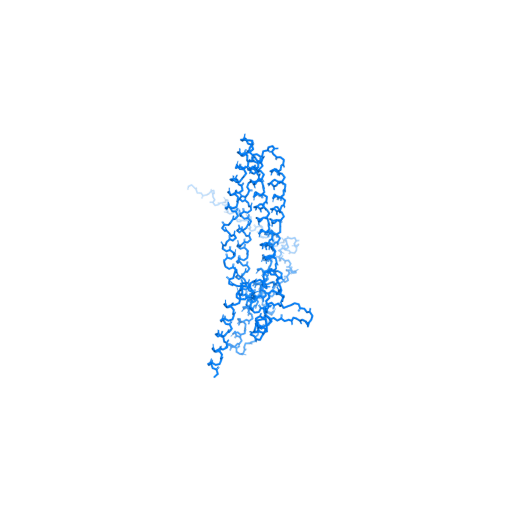 1
ATOM 2352 C C . LYS A 1 297 ? 21.246 54.243 -55.829 1.00 54.38 297 LYS A C 1
ATOM 2354 O O . LYS A 1 297 ? 20.457 54.484 -56.733 1.00 54.38 297 LYS A O 1
ATOM 2359 N N . ARG A 1 298 ? 20.837 53.874 -54.607 1.00 51.06 298 ARG A N 1
ATOM 2360 C CA . ARG A 1 298 ? 19.420 53.808 -54.207 1.00 51.06 298 ARG A CA 1
ATOM 2361 C C . ARG A 1 298 ? 18.829 55.193 -53.930 1.00 51.06 298 ARG A C 1
ATOM 2363 O O . ARG A 1 298 ? 17.690 55.428 -54.305 1.00 51.06 298 ARG A O 1
ATOM 2370 N N . ALA A 1 299 ? 19.611 56.111 -53.358 1.00 51.75 299 ALA A N 1
ATOM 2371 C CA . ALA A 1 299 ? 19.179 57.493 -53.129 1.00 51.75 299 ALA A CA 1
ATOM 2372 C C . ALA A 1 299 ? 19.004 58.289 -54.438 1.00 51.75 299 ALA A C 1
ATOM 2374 O O . ALA A 1 299 ? 18.099 59.104 -54.544 1.00 51.75 299 ALA A O 1
ATOM 2375 N N . THR A 1 300 ? 19.809 58.017 -55.472 1.00 53.12 300 THR A N 1
ATOM 2376 C CA . THR A 1 300 ? 19.713 58.745 -56.753 1.00 53.12 300 THR A CA 1
ATOM 2377 C C . THR A 1 300 ? 18.605 58.249 -57.687 1.00 53.12 300 THR A C 1
ATOM 2379 O O . THR A 1 300 ? 18.367 58.876 -58.714 1.00 53.12 300 THR A O 1
ATOM 2382 N N . VAL A 1 301 ? 17.951 57.119 -57.391 1.00 54.56 301 VAL A N 1
ATOM 2383 C CA . VAL A 1 301 ? 16.846 56.582 -58.215 1.00 54.56 301 VAL A CA 1
ATOM 2384 C C . VAL A 1 301 ? 15.474 57.079 -57.730 1.00 54.56 301 VAL A C 1
ATOM 2386 O O . VAL A 1 301 ? 14.533 57.070 -58.517 1.00 54.56 301 VAL A O 1
ATOM 2389 N N . ASP A 1 302 ? 15.366 57.576 -56.492 1.00 55.84 302 ASP A N 1
ATOM 2390 C CA . ASP A 1 302 ? 14.085 57.985 -55.882 1.00 55.84 302 ASP A CA 1
ATOM 2391 C C . ASP A 1 302 ? 13.793 59.502 -55.965 1.00 55.84 302 ASP A C 1
ATOM 2393 O O . ASP A 1 302 ? 12.702 59.941 -55.621 1.00 55.84 302 ASP A O 1
ATOM 2397 N N . GLU A 1 303 ? 14.722 60.320 -56.483 1.00 52.03 303 GLU A N 1
ATOM 2398 C CA . GLU A 1 303 ? 14.522 61.772 -56.701 1.00 52.03 303 GLU A CA 1
ATOM 2399 C C . GLU A 1 303 ? 14.279 62.151 -58.179 1.00 52.03 303 GLU A C 1
ATOM 2401 O O . GLU A 1 303 ? 14.384 63.312 -58.572 1.00 52.03 303 GLU A O 1
ATOM 2406 N N . GLY A 1 304 ? 13.943 61.178 -59.031 1.00 54.34 304 GLY A N 1
ATOM 2407 C CA . GLY A 1 304 ? 13.874 61.365 -60.483 1.00 54.34 304 GLY A CA 1
ATOM 2408 C C . GLY A 1 304 ? 12.652 60.756 -61.161 1.00 54.34 304 GLY A C 1
ATOM 2409 O O . GLY A 1 304 ? 12.824 59.992 -62.109 1.00 54.34 304 GLY A O 1
ATOM 2410 N N . LYS A 1 305 ? 11.434 61.096 -60.722 1.00 40.28 305 LYS A N 1
ATOM 2411 C CA . LYS A 1 305 ? 10.224 61.033 -61.567 1.00 40.28 305 LYS A CA 1
ATOM 2412 C C . LYS A 1 305 ? 9.113 61.958 -61.035 1.00 40.28 305 LYS A C 1
ATOM 2414 O O . LYS A 1 305 ? 8.676 61.739 -59.907 1.00 40.28 305 LYS A O 1
ATOM 2419 N N . PRO A 1 306 ? 8.652 62.962 -61.806 1.00 49.69 306 PRO A N 1
ATOM 2420 C CA . PRO A 1 306 ? 7.279 63.449 -61.692 1.00 49.69 306 PRO A CA 1
ATOM 2421 C C . PRO A 1 306 ? 6.272 62.394 -62.180 1.00 49.69 306 PRO A C 1
ATOM 2423 O O . PRO A 1 306 ? 6.660 61.526 -63.002 1.00 49.69 306 PRO A O 1
#

Foldseek 3Di:
DVVVVVVLVVLLVVLCVVCVVQLVCLLVVVFGPPVVDDPVNVVVCVVNQQWDAPDPPGGIHGDVVVSVVCCVVVVVVLLVVVLVPLVVLVVVLLVLLVQLVVCVVVVVVVSNVVSLVVSLVSLVVSLVSLVVVLVVLVVCLVCLVVVDDDLVVSLVVLVVSLVSLVSVLVSLVVDPLVVQCVSCDPPPSSCCRSVPVSVVSSVVSNVSSVVSNVSSVVSNVVSVVVVVVVVVVVVVVVVCVVPVVDDDDPLVPDPDRPPVPVPDDPPDDDDDPPPPPPVCVVVVVVVVVVVVVVVVVVVVVVVDDD

Secondary structure (DSSP, 8-state):
-HHHHHHHHHHHHHHHHHTHHHHHHHHHHSS--GGGS-HHHHHHHHHTTSEE-SSTTSPPEE-HHHHHHHHHHHHHHHHHHHHHHHHHHHHHHHHHHHHHHHHHHTT-HHHHHHHHHHHHHHHHHHHHHHHHHHHHHHHHHHTTTTT--SHHHHHHHHHHHHHHHHHHHHHHHT--HHHHHHHHTT-HHHIIIIIIIHHHHHHHHHHHHHHHHHHHHHHHHHHHHHHHHHHHHHHHHHHHHH-TT-----GGGSSS--TTT--S--SSPP----TT-GGGHHHHHHHHHHHHHHHHHHHTTSS---

pLDDT: mean 78.62, std 11.41, range [40.28, 93.31]

Sequence (306 aa):
MSQVLLQAGTKLLNALGRHSDLIMQAYINGSVKERDHSSKVLEQLVQLGVLWRPEAQSELRLKSAVRTLLEGSLQDERNRTINANVGASLASLKTLTEHYKEALHYNKFNEAAAHMSDLTEHVYQLSETLSNSVRVMFSRINNEFGYVSSVDAKIRENELAQKQVTDLLAQLECFRFDELSEIAGSNRELRHLLVVSLQQRFSKAAQELSVVQARLLDLLGRFREFQGRTRLLKGFLLHVEQQPDFAPGNYANLTNVPVLFNQSASIIGHAAADVNNVAQEQDYQEMVATLTHIHKKRATVDEGKP

Radius of gyration: 37.23 Å; chains: 1; bounding box: 74×105×94 Å